Protein AF-A3JA39-F1 (afdb_monomer)

Radius of gyration: 23.65 Å; Cα contacts (8 Å, |Δi|>4): 410; chains: 1; bounding box: 51×59×62 Å

pLDDT: mean 75.22, std 18.0, range [22.84, 97.0]

Secondary structure (DSSP, 8-state):
--HHHHHHHTT-S--TTT--SS------SB---SSHHHHHHHHTTSS---SBTTT--HHHHHHHHHHHHHHT-S-----SSHHHHHHHHHHTT-----TTT--GGGGT-SEEEE-TTTTTT-SSS----EEEE-S-S-TTTTTTT-HHHHS-BGGGTTB-HHHHSGGGHHHHHHIIIIIHHH--PPPHHHHHHHHHHHHTHHHHHHHHHHHHHHHHHHHHT-TTEEEEE-TTSTT-TTHHHHHHHHTT--TT--EEEETTHHHHHHHHHHT-SSS---S-----TT-----PPPS-SS-S-SS-----S---

Structure (mmCIF, N/CA/C/O backbone):
data_AF-A3JA39-F1
#
_entry.id   AF-A3JA39-F1
#
loop_
_atom_site.group_PDB
_atom_site.id
_atom_site.type_symbol
_atom_site.label_atom_id
_atom_site.label_alt_id
_atom_site.label_comp_id
_atom_site.label_asym_id
_atom_site.label_entity_id
_atom_site.label_seq_id
_atom_site.pdbx_PDB_ins_code
_atom_site.Cartn_x
_atom_site.Cartn_y
_atom_site.Cartn_z
_atom_site.occupancy
_atom_site.B_iso_or_equiv
_atom_site.auth_seq_id
_atom_site.auth_comp_id
_atom_site.auth_asym_id
_atom_site.auth_atom_id
_atom_site.pdbx_PDB_model_num
ATOM 1 N N . MET A 1 1 ? 17.202 -33.062 -5.386 1.00 70.50 1 MET A N 1
ATOM 2 C CA . MET A 1 1 ? 16.518 -33.344 -6.672 1.00 70.50 1 MET A CA 1
ATOM 3 C C . MET A 1 1 ? 16.970 -32.279 -7.673 1.00 70.50 1 MET A C 1
ATOM 5 O O . MET A 1 1 ? 17.283 -31.186 -7.218 1.00 70.50 1 MET A O 1
ATOM 9 N N . LYS A 1 2 ? 17.097 -32.566 -8.976 1.00 82.19 2 LYS A N 1
ATOM 10 C CA . LYS A 1 2 ? 17.511 -31.541 -9.961 1.00 82.19 2 LYS A CA 1
ATOM 11 C C . LYS A 1 2 ? 16.366 -30.543 -10.216 1.00 82.19 2 LYS A C 1
ATOM 13 O O . LYS A 1 2 ? 15.208 -30.923 -10.041 1.00 82.19 2 LYS A O 1
ATOM 18 N N . ARG A 1 3 ? 16.663 -29.297 -10.617 1.00 69.50 3 ARG A N 1
ATOM 19 C CA . ARG A 1 3 ? 15.651 -28.230 -10.811 1.00 69.50 3 ARG A CA 1
ATOM 20 C C . ARG A 1 3 ? 14.582 -28.625 -11.828 1.00 69.50 3 ARG A C 1
ATOM 22 O O . ARG A 1 3 ? 13.402 -28.379 -11.608 1.00 69.50 3 ARG A O 1
ATOM 29 N N . GLU A 1 4 ? 14.988 -29.313 -12.886 1.00 77.81 4 GLU A N 1
ATOM 30 C CA . GLU A 1 4 ? 14.117 -29.814 -13.949 1.00 77.81 4 GLU A CA 1
ATOM 31 C C . GLU A 1 4 ? 13.120 -30.846 -13.407 1.00 77.81 4 GLU A C 1
ATOM 33 O O . GLU A 1 4 ? 11.950 -30.849 -13.773 1.00 77.81 4 GLU A O 1
ATOM 38 N N . THR A 1 5 ? 13.559 -31.694 -12.471 1.00 82.25 5 THR A N 1
ATOM 39 C CA . THR A 1 5 ? 12.689 -32.661 -11.791 1.00 82.25 5 THR A CA 1
ATOM 40 C C . THR A 1 5 ? 11.732 -31.965 -10.816 1.00 82.25 5 THR A C 1
ATOM 42 O O . THR A 1 5 ? 10.558 -32.322 -10.747 1.00 82.25 5 THR A O 1
ATOM 45 N N . ILE A 1 6 ? 12.205 -30.947 -10.087 1.00 79.56 6 ILE A N 1
ATOM 46 C CA . ILE A 1 6 ? 11.382 -30.151 -9.159 1.00 79.56 6 ILE A CA 1
ATOM 47 C C . ILE A 1 6 ? 10.269 -29.421 -9.923 1.00 79.56 6 ILE A C 1
ATOM 49 O O . ILE A 1 6 ? 9.115 -29.467 -9.504 1.00 79.56 6 ILE A O 1
ATOM 53 N N . ALA A 1 7 ? 10.578 -28.829 -11.079 1.00 73.00 7 ALA A N 1
ATOM 54 C CA . ALA A 1 7 ? 9.602 -28.126 -11.914 1.00 73.00 7 ALA A CA 1
ATOM 55 C C . ALA A 1 7 ? 8.437 -29.019 -12.392 1.00 73.00 7 ALA A C 1
ATOM 57 O O . ALA A 1 7 ? 7.358 -28.512 -12.699 1.00 73.00 7 ALA A O 1
ATOM 58 N N . LEU A 1 8 ? 8.631 -30.340 -12.437 1.00 78.50 8 LEU A N 1
ATOM 59 C CA . LEU A 1 8 ? 7.595 -31.298 -12.829 1.00 78.50 8 LEU A CA 1
ATOM 60 C C . LEU A 1 8 ? 6.826 -31.874 -11.632 1.00 78.50 8 LEU A C 1
ATOM 62 O O . LEU A 1 8 ? 5.622 -32.097 -11.742 1.00 78.50 8 LEU A O 1
ATOM 66 N N . HIS A 1 9 ? 7.496 -32.109 -10.499 1.00 85.75 9 HIS A N 1
ATOM 67 C CA . HIS A 1 9 ? 6.948 -32.930 -9.409 1.00 85.75 9 HIS A CA 1
ATOM 68 C C . HIS A 1 9 ? 6.702 -32.192 -8.086 1.00 85.75 9 HIS A C 1
ATOM 70 O O . HIS A 1 9 ? 6.003 -32.719 -7.223 1.00 85.75 9 HIS A O 1
ATOM 76 N N . ALA A 1 10 ? 7.261 -30.997 -7.881 1.00 86.56 10 ALA A N 1
ATOM 77 C CA . ALA A 1 10 ? 7.058 -30.264 -6.633 1.00 86.56 10 ALA A CA 1
ATOM 78 C C . ALA A 1 10 ? 5.626 -29.718 -6.518 1.00 86.56 10 ALA A C 1
ATOM 80 O O . ALA A 1 10 ? 5.011 -29.328 -7.521 1.00 86.56 10 ALA A O 1
ATOM 81 N N . GLY A 1 11 ? 5.108 -29.710 -5.288 1.00 85.62 11 GLY A N 1
ATOM 82 C CA . GLY A 1 11 ? 3.782 -29.202 -4.932 1.00 85.62 11 GLY A CA 1
ATOM 83 C C . GLY A 1 11 ? 2.600 -30.132 -5.225 1.00 85.62 11 GLY A C 1
ATOM 84 O O . GLY A 1 11 ? 1.514 -29.891 -4.716 1.00 85.62 11 GLY A O 1
ATOM 85 N N . PHE A 1 12 ? 2.754 -31.203 -6.015 1.00 91.19 12 PHE A N 1
ATOM 86 C CA . PHE A 1 12 ? 1.634 -32.097 -6.340 1.00 91.19 12 PHE A CA 1
ATOM 87 C C . PHE A 1 12 ? 2.091 -33.529 -6.632 1.00 91.19 12 PHE A C 1
ATOM 89 O O . PHE A 1 12 ? 3.061 -33.737 -7.354 1.00 91.19 12 PHE A O 1
ATOM 96 N N . LYS A 1 13 ? 1.366 -34.522 -6.099 1.00 87.88 13 LYS A N 1
ATOM 97 C CA . LYS A 1 13 ? 1.631 -35.952 -6.344 1.00 87.88 13 LYS A CA 1
ATOM 98 C C . LYS A 1 13 ? 0.525 -36.601 -7.173 1.00 87.88 13 LYS A C 1
ATOM 100 O O . LYS A 1 13 ? 0.740 -36.947 -8.326 1.00 87.88 13 LYS A O 1
ATOM 105 N N . SER A 1 14 ? -0.647 -36.770 -6.577 1.00 89.25 14 SER A N 1
ATOM 106 C CA . SER A 1 14 ? -1.851 -37.293 -7.221 1.00 89.25 14 SER A CA 1
ATOM 107 C C . SER A 1 14 ? -3.060 -36.854 -6.412 1.00 89.25 14 SER A C 1
ATOM 109 O O . SER A 1 14 ? -2.974 -36.811 -5.182 1.00 89.25 14 SER A O 1
ATOM 111 N N . ASP A 1 15 ? -4.186 -36.593 -7.066 1.00 87.88 15 ASP A N 1
ATOM 112 C CA . ASP A 1 15 ? -5.423 -36.286 -6.346 1.00 87.88 15 ASP A CA 1
ATOM 113 C C . ASP A 1 15 ? -5.900 -37.516 -5.539 1.00 87.88 15 ASP A C 1
ATOM 115 O O . ASP A 1 15 ? -6.053 -38.593 -6.120 1.00 87.88 15 ASP A O 1
ATOM 119 N N . PRO A 1 16 ? -6.124 -37.418 -4.216 1.00 88.50 16 PRO A N 1
ATOM 120 C CA . PRO A 1 16 ? -6.471 -38.580 -3.394 1.00 88.50 16 PRO A CA 1
ATOM 121 C C . PRO A 1 16 ? -7.856 -39.161 -3.716 1.00 88.50 16 PRO A C 1
ATOM 123 O O . PRO A 1 16 ? -8.083 -40.347 -3.481 1.00 88.50 16 PRO A O 1
ATOM 126 N N . THR A 1 17 ? -8.761 -38.358 -4.279 1.00 91.56 17 THR A N 1
ATOM 127 C CA . THR A 1 17 ? -10.144 -38.761 -4.568 1.00 91.56 17 THR A CA 1
ATOM 128 C C . THR A 1 17 ? -10.261 -39.452 -5.926 1.00 91.56 17 THR A C 1
ATOM 130 O O . THR A 1 17 ? -10.860 -40.518 -6.046 1.00 91.56 17 THR A O 1
ATOM 133 N N . THR A 1 18 ? -9.675 -38.856 -6.961 1.00 93.06 18 THR A N 1
ATOM 134 C CA . THR A 1 18 ? -9.827 -39.252 -8.371 1.00 93.06 18 THR A CA 1
ATOM 135 C C . THR A 1 18 ? -8.582 -39.914 -8.948 1.00 93.06 18 THR A C 1
ATOM 137 O O . THR A 1 18 ? -8.640 -40.482 -10.037 1.00 93.06 18 THR A O 1
ATOM 140 N N . ARG A 1 19 ? -7.450 -39.854 -8.236 1.00 92.12 19 ARG A N 1
ATOM 141 C CA . ARG A 1 19 ? -6.126 -40.295 -8.705 1.00 92.12 19 ARG A CA 1
ATOM 142 C C . ARG A 1 19 ? -5.642 -39.569 -9.963 1.00 92.12 19 ARG A C 1
ATOM 144 O O . ARG A 1 19 ? -4.817 -40.105 -10.701 1.00 92.12 19 ARG A O 1
ATOM 151 N N . ALA A 1 20 ? -6.115 -38.344 -10.201 1.00 88.44 20 ALA A N 1
ATOM 152 C CA . ALA A 1 20 ? -5.613 -37.507 -11.283 1.00 88.44 20 ALA A CA 1
ATOM 153 C C . ALA A 1 20 ? -4.097 -37.282 -11.138 1.00 88.44 20 ALA A C 1
ATOM 155 O O . ALA A 1 20 ? -3.615 -36.873 -10.079 1.00 88.44 20 ALA A O 1
ATOM 156 N N . ALA A 1 21 ? -3.358 -37.555 -12.216 1.00 86.94 21 ALA A N 1
ATOM 157 C CA . ALA A 1 21 ? -1.906 -37.380 -12.275 1.00 86.94 21 ALA A CA 1
ATOM 158 C C . ALA A 1 21 ? -1.489 -35.912 -12.477 1.00 86.94 21 ALA A C 1
ATOM 160 O O . ALA A 1 21 ? -0.364 -35.532 -12.163 1.00 86.94 21 ALA A O 1
ATOM 161 N N . THR A 1 22 ? -2.395 -35.076 -12.989 1.00 85.88 22 THR A N 1
ATOM 162 C CA . THR A 1 22 ? -2.195 -33.633 -13.166 1.00 85.88 22 THR A CA 1
ATOM 163 C C . THR A 1 22 ? -2.984 -32.872 -12.111 1.00 85.88 22 THR A C 1
ATOM 165 O O . THR A 1 22 ? -4.079 -33.290 -11.737 1.00 85.88 22 THR A O 1
ATOM 168 N N . THR A 1 23 ? -2.434 -31.748 -11.645 1.00 90.06 23 THR A N 1
ATOM 169 C CA . THR A 1 23 ? -3.096 -30.855 -10.690 1.00 90.06 23 THR A CA 1
ATOM 170 C C . THR A 1 23 ? -4.462 -30.411 -11.227 1.00 90.06 23 THR A C 1
ATOM 172 O O . THR A 1 23 ? -4.509 -29.805 -12.301 1.00 90.06 23 THR A O 1
ATOM 175 N N . PRO A 1 24 ? -5.568 -30.694 -10.516 1.00 90.81 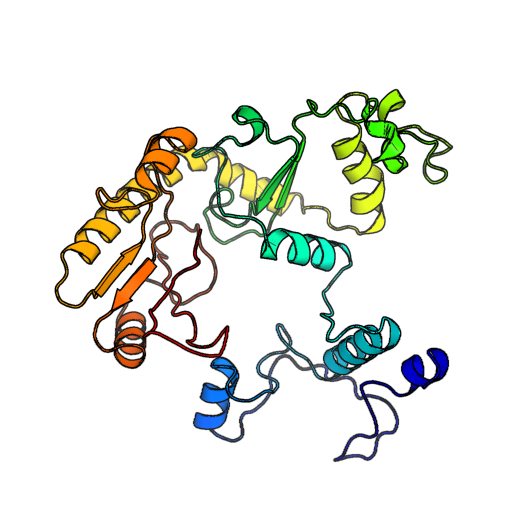24 PRO A N 1
ATOM 176 C CA . PRO A 1 24 ? -6.891 -30.235 -10.920 1.00 90.81 24 PRO A CA 1
ATOM 177 C C . PRO A 1 24 ? -7.003 -28.708 -10.900 1.00 90.81 24 PRO A C 1
ATOM 179 O O . PRO A 1 24 ? -6.357 -28.035 -10.098 1.00 90.81 24 PRO A O 1
ATOM 182 N N . ILE A 1 25 ? -7.877 -28.167 -11.750 1.00 91.50 25 ILE A N 1
ATOM 183 C CA . ILE A 1 25 ? -8.214 -26.741 -11.748 1.00 91.50 25 ILE A CA 1
ATOM 184 C C . ILE A 1 25 ? -9.359 -26.516 -10.760 1.00 91.50 25 ILE A C 1
ATOM 186 O O . ILE A 1 25 ? -10.516 -26.829 -11.045 1.00 91.50 25 ILE A O 1
ATOM 190 N N . TYR A 1 26 ? -9.050 -25.935 -9.603 1.00 85.56 26 TYR A N 1
ATOM 191 C CA . TYR A 1 26 ? -10.056 -25.561 -8.607 1.00 85.56 26 TYR A CA 1
ATOM 192 C C . TYR A 1 26 ? -10.676 -24.201 -8.947 1.00 85.56 26 TYR A C 1
ATOM 194 O O . TYR A 1 26 ? -10.372 -23.186 -8.314 1.00 85.56 26 TYR A O 1
ATOM 202 N N . GLN A 1 27 ? -11.569 -24.186 -9.945 1.00 83.44 27 GLN A N 1
ATOM 203 C CA . GLN A 1 27 ? -12.345 -23.011 -10.371 1.00 83.44 27 GLN A CA 1
ATOM 204 C C . GLN A 1 27 ? -13.499 -22.714 -9.393 1.00 83.44 27 GLN A C 1
ATOM 206 O O . GLN A 1 27 ? -14.674 -22.717 -9.751 1.00 83.44 27 GLN A O 1
ATOM 211 N N . THR A 1 28 ? -13.158 -22.480 -8.130 1.00 73.50 28 THR A N 1
ATOM 212 C CA . THR A 1 28 ? -14.102 -22.152 -7.058 1.00 73.50 28 THR A CA 1
ATOM 213 C C . THR A 1 28 ? -13.661 -20.895 -6.324 1.00 73.50 28 THR A C 1
ATOM 215 O O . THR A 1 28 ? -12.479 -20.544 -6.296 1.00 73.50 28 THR A O 1
ATOM 218 N N . THR A 1 29 ? -14.611 -20.207 -5.705 1.00 62.12 29 THR A N 1
ATOM 219 C CA . THR A 1 29 ? -14.349 -19.059 -4.834 1.00 62.12 29 THR A CA 1
ATOM 220 C C . THR A 1 29 ? -14.250 -19.455 -3.364 1.00 62.12 29 THR A C 1
ATOM 222 O O . THR A 1 29 ? -13.439 -18.868 -2.651 1.00 62.12 29 THR A O 1
ATOM 225 N N . SER A 1 30 ? -15.009 -20.464 -2.932 1.00 70.94 30 SER A N 1
ATOM 226 C CA . SER A 1 30 ? -15.193 -20.843 -1.526 1.00 70.94 30 SER A CA 1
ATOM 227 C C . SER A 1 30 ? -14.984 -22.342 -1.310 1.00 70.94 30 SER A C 1
ATOM 229 O O . SER A 1 30 ? -15.137 -23.137 -2.241 1.00 70.94 30 SER A O 1
ATOM 231 N N . TYR A 1 31 ? -14.685 -22.715 -0.066 1.00 79.56 31 TYR A N 1
ATOM 232 C CA . TYR A 1 31 ? -14.526 -24.100 0.380 1.00 79.56 31 TYR A CA 1
ATOM 233 C C . TYR A 1 31 ? -15.442 -24.358 1.580 1.00 79.56 31 TYR A C 1
ATOM 235 O O . TYR A 1 31 ? -15.710 -23.450 2.366 1.00 79.56 31 TYR A O 1
ATOM 243 N N . THR A 1 32 ? -15.962 -25.577 1.693 1.00 80.00 32 THR A N 1
ATOM 244 C CA . THR A 1 32 ? -16.771 -26.002 2.842 1.00 80.00 32 THR A CA 1
ATOM 245 C C . THR A 1 32 ? -15.879 -26.297 4.045 1.00 80.00 32 THR A C 1
ATOM 247 O O . THR A 1 32 ? -14.756 -26.767 3.874 1.00 80.00 32 THR A O 1
ATOM 250 N N . PHE A 1 33 ? -16.392 -26.059 5.253 1.00 81.44 33 PHE A N 1
ATOM 251 C CA . PHE A 1 33 ? -15.743 -26.467 6.501 1.00 81.44 33 PHE A CA 1
ATOM 252 C C . PHE A 1 33 ? -16.345 -27.778 7.000 1.00 81.44 33 PHE A C 1
ATOM 254 O O . PHE A 1 33 ? -17.534 -28.018 6.788 1.00 81.44 33 PHE A O 1
ATOM 261 N N . ASP A 1 34 ? -15.541 -28.590 7.685 1.00 83.00 34 ASP A N 1
ATOM 262 C CA . ASP A 1 34 ? -16.025 -29.839 8.292 1.00 83.00 34 ASP A CA 1
ATOM 263 C C . ASP A 1 34 ? -17.025 -29.551 9.420 1.00 83.00 34 ASP A C 1
ATOM 265 O O . ASP A 1 34 ? -18.046 -30.223 9.548 1.00 83.00 34 ASP A O 1
ATOM 269 N N . ASP A 1 35 ? -16.756 -28.500 10.200 1.00 75.69 35 ASP A N 1
ATOM 270 C CA . ASP A 1 35 ? -17.632 -27.969 11.237 1.00 75.69 35 ASP A CA 1
ATOM 271 C C . ASP A 1 35 ? -17.296 -26.492 11.549 1.00 75.69 35 ASP A C 1
ATOM 273 O O . ASP A 1 35 ? -16.402 -25.874 10.957 1.00 75.69 35 ASP A O 1
ATOM 277 N N . THR A 1 36 ? -18.038 -25.889 12.481 1.00 61.41 36 THR A N 1
ATOM 278 C CA . THR A 1 36 ? -17.861 -24.482 12.875 1.00 61.41 36 THR A CA 1
ATOM 279 C C . THR A 1 36 ? -16.527 -24.206 13.566 1.00 61.41 36 THR A C 1
ATOM 281 O O . THR A 1 36 ? -16.003 -23.095 13.454 1.00 61.41 36 THR A O 1
ATOM 284 N N . GLN A 1 37 ? -15.979 -25.191 14.282 1.00 73.81 37 GLN A N 1
ATOM 285 C CA . GLN A 1 37 ? -14.709 -25.058 14.988 1.00 73.81 37 GLN A CA 1
ATOM 286 C C . GLN A 1 37 ? -13.546 -25.081 13.990 1.00 73.81 37 GLN A C 1
ATOM 288 O O . GLN A 1 37 ? -12.679 -24.212 14.060 1.00 73.81 37 GLN A O 1
ATOM 293 N N . HIS A 1 38 ? -13.590 -25.972 12.993 1.00 81.69 38 HIS A N 1
ATOM 294 C CA . HIS A 1 38 ? -12.642 -25.995 11.879 1.00 81.69 38 HIS A CA 1
ATOM 295 C C . HIS A 1 38 ? -12.625 -24.647 11.138 1.00 81.69 38 HIS A C 1
ATOM 297 O O . HIS A 1 38 ? -11.556 -24.074 10.923 1.00 81.69 38 HIS A O 1
ATOM 303 N N . GLY A 1 39 ? -13.796 -24.076 10.831 1.00 63.25 39 GLY A N 1
ATOM 304 C CA . GLY A 1 39 ? -13.880 -22.735 10.245 1.00 63.25 39 GLY A CA 1
ATOM 305 C C . GLY A 1 39 ? -13.184 -21.668 11.103 1.00 63.25 39 GLY A C 1
ATOM 306 O O . GLY A 1 39 ? -12.350 -20.916 10.596 1.00 63.25 39 GLY A O 1
ATOM 307 N N . ALA A 1 40 ? -13.472 -21.619 12.408 1.00 60.81 40 ALA A N 1
ATOM 308 C CA . ALA A 1 40 ? -12.839 -20.671 13.329 1.00 60.81 40 ALA A CA 1
ATOM 309 C C . ALA A 1 40 ? -11.311 -20.849 13.402 1.00 60.81 40 ALA A C 1
ATOM 311 O O . ALA A 1 40 ? -10.569 -19.864 13.377 1.00 60.81 40 ALA A O 1
ATOM 312 N N . ASP A 1 41 ? -10.835 -22.092 13.442 1.00 68.06 41 ASP A N 1
ATOM 313 C CA . ASP A 1 41 ? -9.411 -22.395 13.546 1.00 68.06 41 ASP A CA 1
ATOM 314 C C . ASP A 1 41 ? -8.634 -22.062 12.261 1.00 68.06 41 ASP A C 1
ATOM 316 O O . ASP A 1 41 ? -7.470 -21.656 12.351 1.00 68.06 41 ASP A O 1
ATOM 320 N N . LEU A 1 42 ?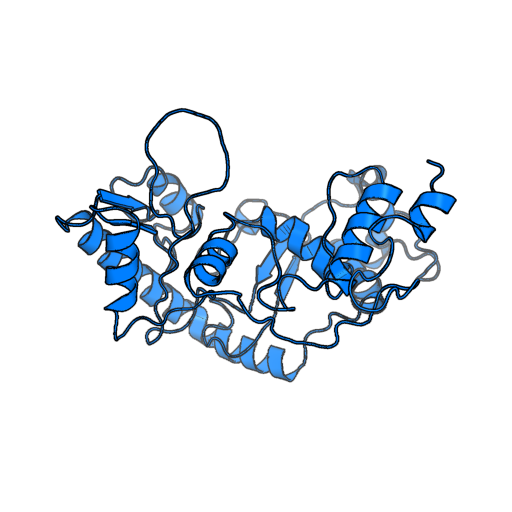 -9.270 -22.145 11.085 1.00 61.25 42 LEU A N 1
ATOM 321 C CA . LEU A 1 42 ? -8.702 -21.673 9.816 1.00 61.25 42 LEU A CA 1
ATOM 322 C C . LEU A 1 42 ? -8.507 -20.149 9.808 1.00 61.25 42 LEU A C 1
ATOM 324 O O . LEU A 1 42 ? -7.429 -19.665 9.462 1.00 61.25 42 LEU A O 1
ATOM 328 N N . PHE A 1 43 ? -9.520 -19.375 10.216 1.00 62.78 43 PHE A N 1
ATOM 329 C CA . PHE A 1 43 ? -9.412 -17.906 10.292 1.00 62.78 43 PHE A CA 1
ATOM 330 C C . PHE A 1 43 ? -8.409 -17.437 11.354 1.00 62.78 43 PHE A C 1
ATOM 332 O O . PHE A 1 43 ? -7.816 -16.365 11.220 1.00 62.78 43 PHE A O 1
ATOM 339 N N . ASP A 1 44 ? -8.196 -18.259 12.379 1.00 63.56 44 ASP A N 1
ATOM 340 C CA . ASP A 1 44 ? -7.190 -18.047 13.417 1.00 63.56 44 ASP A CA 1
ATOM 341 C C . ASP A 1 44 ? -5.781 -18.486 13.021 1.00 63.56 44 ASP A C 1
ATOM 343 O O . ASP A 1 44 ? -4.851 -18.300 13.810 1.00 63.56 44 ASP A O 1
ATOM 347 N N . LEU A 1 45 ? -5.621 -19.095 11.842 1.00 72.38 45 LEU A N 1
ATOM 348 C CA . LEU A 1 45 ? -4.369 -19.695 11.375 1.00 72.38 45 LEU A CA 1
ATOM 349 C C . LEU A 1 45 ? -3.826 -20.788 12.320 1.00 72.38 45 LEU A C 1
ATOM 351 O O . LEU A 1 45 ? -2.627 -21.073 12.318 1.00 72.38 45 LEU A O 1
ATOM 355 N N . LYS A 1 46 ? -4.686 -21.398 13.148 1.00 66.88 46 LYS A N 1
ATOM 356 C CA . LYS A 1 46 ? -4.317 -22.523 14.030 1.00 66.88 46 LYS A CA 1
ATOM 357 C C . LYS A 1 46 ? -4.164 -23.818 13.248 1.00 66.88 46 LYS A C 1
ATOM 359 O O . LYS A 1 46 ? -3.334 -24.654 13.597 1.00 66.88 46 LYS A O 1
ATOM 364 N N . VAL A 1 47 ? -4.970 -23.967 12.205 1.00 69.94 47 VAL A N 1
ATOM 365 C CA . VAL A 1 47 ? -4.881 -25.054 11.235 1.00 69.94 47 VAL A CA 1
ATOM 366 C C . VAL A 1 47 ? -4.716 -24.448 9.850 1.00 69.94 47 VAL A C 1
ATOM 368 O O . VAL A 1 47 ? -5.242 -23.373 9.561 1.00 69.94 47 VAL A O 1
ATOM 371 N N . GLN A 1 48 ? -3.934 -25.108 9.002 1.00 79.62 48 GLN A N 1
ATOM 372 C CA . GLN A 1 48 ? -3.788 -24.696 7.611 1.00 79.62 48 GLN A CA 1
ATOM 373 C C . GLN A 1 48 ? -4.921 -25.283 6.779 1.00 79.62 48 GLN A C 1
ATOM 375 O O . GLN A 1 48 ? -5.305 -26.435 6.970 1.00 79.62 48 GLN A O 1
ATOM 380 N N . GLY A 1 49 ? -5.418 -24.512 5.819 1.00 83.12 49 GLY A N 1
ATOM 381 C CA . GLY A 1 49 ? -6.421 -24.987 4.882 1.00 83.12 49 GLY A CA 1
ATOM 382 C C . GLY A 1 49 ? -7.031 -23.860 4.066 1.00 83.12 49 GLY A C 1
ATOM 383 O O . GLY A 1 49 ? -6.701 -22.684 4.224 1.00 83.12 49 GLY A O 1
ATOM 384 N N . ASN A 1 50 ? -7.927 -24.241 3.161 1.00 84.00 50 ASN A N 1
ATOM 385 C CA . ASN A 1 50 ? -8.555 -23.303 2.246 1.00 84.00 50 ASN A CA 1
ATOM 386 C C . ASN A 1 50 ? -9.808 -22.693 2.880 1.00 84.00 50 ASN A C 1
ATOM 388 O O . ASN A 1 50 ? -10.664 -23.403 3.396 1.00 84.00 50 ASN A O 1
ATOM 392 N N . ILE A 1 51 ? -9.932 -21.371 2.785 1.00 69.62 51 ILE A N 1
ATOM 393 C CA . ILE A 1 51 ? -11.111 -20.622 3.242 1.00 69.62 51 ILE A CA 1
ATOM 394 C C . ILE A 1 51 ? -11.817 -20.020 2.028 1.00 69.62 51 ILE A C 1
ATOM 396 O O . ILE A 1 51 ? -12.989 -20.273 1.760 1.00 69.62 51 ILE A O 1
ATOM 400 N N . TYR A 1 52 ? -11.072 -19.213 1.270 1.00 71.50 52 TYR A N 1
ATOM 401 C CA . TYR A 1 52 ? -11.563 -18.491 0.107 1.00 71.50 52 TYR A CA 1
ATOM 402 C C . TYR A 1 52 ? -10.413 -18.244 -0.876 1.00 71.50 52 TYR A C 1
ATOM 404 O O . TYR A 1 52 ? -9.322 -17.828 -0.477 1.00 71.50 52 TYR A O 1
ATOM 412 N N . THR A 1 53 ? -10.667 -18.421 -2.173 1.00 68.06 53 THR A N 1
ATOM 413 C CA . THR A 1 53 ? -9.647 -18.378 -3.242 1.00 68.06 53 THR A CA 1
ATOM 414 C C . THR A 1 53 ? -8.880 -17.053 -3.325 1.00 68.06 53 THR A C 1
ATOM 416 O O . THR A 1 53 ? -7.743 -17.029 -3.780 1.00 68.06 53 THR A O 1
ATOM 419 N N . ARG A 1 54 ? -9.445 -15.942 -2.829 1.00 68.75 54 ARG A N 1
ATOM 420 C CA . ARG A 1 54 ? -8.745 -14.641 -2.760 1.00 68.75 54 ARG A CA 1
ATOM 421 C C . ARG A 1 54 ? -7.474 -14.668 -1.902 1.00 68.75 54 ARG A C 1
ATOM 423 O O . ARG A 1 54 ? -6.651 -13.776 -2.067 1.00 68.75 54 ARG A O 1
ATOM 430 N N . ILE A 1 55 ? -7.352 -15.613 -0.970 1.00 67.44 55 ILE A N 1
ATOM 431 C CA . ILE A 1 55 ? -6.180 -15.732 -0.091 1.00 67.44 55 ILE A CA 1
ATOM 432 C C . ILE A 1 55 ? -5.412 -17.040 -0.288 1.00 67.44 55 ILE A C 1
ATOM 434 O O . ILE A 1 55 ? -4.209 -17.046 -0.072 1.00 67.44 55 ILE A O 1
ATOM 438 N N . MET A 1 56 ? -6.081 -18.126 -0.694 1.00 73.38 56 MET A N 1
ATOM 439 C CA . MET A 1 56 ? -5.443 -19.422 -0.934 1.00 73.38 56 MET A CA 1
ATOM 440 C C . MET A 1 56 ? -6.315 -20.289 -1.851 1.00 73.38 56 MET A C 1
ATOM 442 O O . MET A 1 56 ? -7.528 -20.379 -1.651 1.00 73.38 56 MET A O 1
ATOM 446 N N . ASN A 1 57 ? -5.707 -20.923 -2.855 1.00 91.81 57 ASN A N 1
ATOM 447 C CA . ASN A 1 57 ? -6.353 -21.863 -3.778 1.00 91.81 57 ASN A CA 1
ATOM 448 C C . ASN A 1 57 ? -5.416 -23.059 -4.007 1.00 91.81 57 ASN A C 1
ATOM 450 O O . ASN A 1 57 ? -4.240 -22.814 -4.271 1.00 91.81 57 ASN A O 1
ATOM 454 N N . PRO A 1 58 ? -5.890 -24.319 -3.974 1.00 92.69 58 PRO A N 1
ATOM 455 C CA . PRO A 1 58 ? -5.022 -25.485 -4.135 1.00 92.69 58 PRO A CA 1
ATOM 456 C C . PRO A 1 58 ? -4.210 -25.471 -5.431 1.00 92.69 58 PRO A C 1
ATOM 458 O O . PRO A 1 58 ? -3.033 -25.806 -5.411 1.00 92.69 58 PRO A O 1
ATOM 461 N N . THR A 1 59 ? -4.797 -25.019 -6.543 1.00 91.12 59 THR A N 1
ATOM 462 C CA . THR A 1 59 ? -4.095 -24.894 -7.833 1.00 91.12 59 THR A CA 1
ATOM 463 C C . THR A 1 59 ? -2.914 -23.927 -7.722 1.00 91.12 59 THR A C 1
ATOM 465 O O . THR A 1 59 ? -1.813 -24.227 -8.182 1.00 91.12 59 THR A O 1
ATOM 468 N N . ASN A 1 60 ? -3.128 -22.780 -7.070 1.00 86.88 60 ASN A N 1
ATOM 469 C CA . ASN A 1 60 ? -2.090 -21.770 -6.863 1.00 86.88 60 ASN A CA 1
ATOM 470 C C . ASN A 1 60 ? -1.044 -22.237 -5.845 1.00 86.88 60 ASN A C 1
ATOM 472 O O . ASN A 1 60 ? 0.135 -21.989 -6.057 1.00 86.88 60 ASN A O 1
ATOM 476 N N . ALA A 1 61 ? -1.448 -22.959 -4.798 1.00 88.56 61 ALA A N 1
ATOM 477 C CA . ALA A 1 61 ? -0.540 -23.489 -3.783 1.00 88.56 61 ALA A CA 1
ATOM 478 C C . ALA A 1 61 ? 0.496 -24.451 -4.389 1.00 88.56 61 ALA A C 1
ATOM 480 O O . ALA A 1 61 ? 1.671 -24.396 -4.032 1.00 88.56 61 ALA A O 1
ATOM 481 N N . VAL A 1 62 ? 0.098 -25.274 -5.372 1.00 91.06 62 VAL A N 1
ATOM 482 C CA . VAL A 1 62 ? 1.050 -26.107 -6.130 1.00 91.06 62 VAL A CA 1
ATOM 483 C C . VAL A 1 62 ? 2.078 -25.244 -6.863 1.00 91.06 62 VAL A C 1
ATOM 485 O O . VAL A 1 62 ? 3.269 -25.552 -6.833 1.00 91.06 62 VAL A O 1
ATOM 488 N N . LEU A 1 63 ? 1.635 -24.170 -7.525 1.00 83.75 63 LEU A N 1
ATOM 489 C CA . LEU A 1 63 ? 2.527 -23.236 -8.216 1.00 83.75 63 LEU A CA 1
ATOM 490 C C . LEU A 1 63 ? 3.477 -22.543 -7.230 1.00 83.75 63 LEU A C 1
ATOM 492 O O . LEU A 1 63 ? 4.673 -22.456 -7.497 1.00 83.75 63 LEU A O 1
ATOM 496 N N . GLU A 1 64 ? 2.959 -22.079 -6.097 1.00 86.88 64 GLU A N 1
ATOM 497 C CA . GLU A 1 64 ? 3.721 -21.422 -5.035 1.00 86.88 64 GLU A CA 1
ATOM 498 C C . GLU A 1 64 ? 4.798 -22.343 -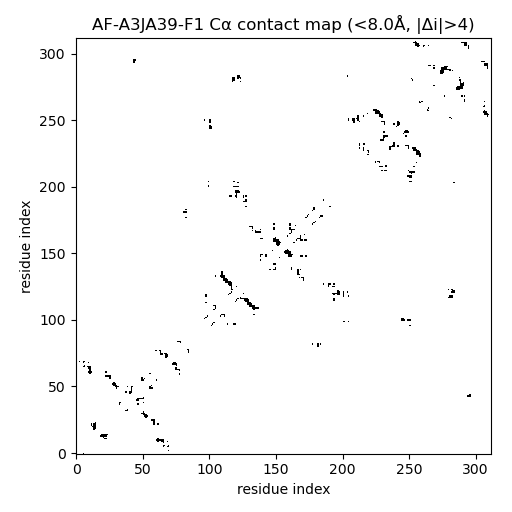4.462 1.00 86.88 64 GLU A C 1
ATOM 500 O O . GLU A 1 64 ? 5.977 -21.987 -4.450 1.00 86.88 64 GLU A O 1
ATOM 505 N N . GLU A 1 65 ? 4.428 -23.556 -4.051 1.00 85.06 65 GLU A N 1
ATOM 506 C CA . GLU A 1 65 ? 5.378 -24.528 -3.513 1.00 85.06 65 GLU A CA 1
ATOM 507 C C . GLU A 1 65 ? 6.434 -24.912 -4.554 1.00 85.06 65 GLU A C 1
ATOM 509 O O . GLU A 1 65 ? 7.628 -24.983 -4.251 1.00 85.06 65 GLU A O 1
ATOM 514 N N . ARG A 1 66 ? 6.018 -25.112 -5.806 1.00 84.56 66 ARG A N 1
ATOM 515 C CA . ARG A 1 66 ? 6.932 -25.439 -6.899 1.00 84.56 66 ARG A CA 1
ATOM 516 C C . ARG A 1 66 ? 7.932 -24.323 -7.152 1.00 84.56 66 ARG A C 1
ATOM 518 O O . ARG A 1 66 ? 9.126 -24.601 -7.224 1.00 84.56 66 ARG A O 1
ATOM 525 N N . MET A 1 67 ? 7.473 -23.078 -7.252 1.00 81.81 67 MET A N 1
ATOM 526 C CA . MET A 1 67 ? 8.362 -21.933 -7.447 1.00 81.81 67 MET A CA 1
ATOM 527 C C . MET A 1 67 ? 9.300 -21.740 -6.258 1.00 81.81 67 MET A C 1
ATOM 529 O O . MET A 1 67 ? 10.491 -21.517 -6.465 1.00 81.81 67 MET A O 1
ATOM 533 N N . ALA A 1 68 ? 8.807 -21.913 -5.028 1.00 76.25 68 ALA A N 1
ATOM 534 C CA . ALA A 1 68 ? 9.646 -21.872 -3.835 1.00 76.25 68 ALA A CA 1
ATOM 535 C C . ALA A 1 68 ? 10.775 -22.911 -3.910 1.00 76.25 68 ALA A C 1
ATOM 537 O O . ALA A 1 68 ? 11.941 -22.562 -3.743 1.00 76.25 68 ALA A O 1
ATOM 538 N N . GLN A 1 69 ? 10.463 -24.169 -4.236 1.00 78.88 69 GLN A N 1
ATOM 539 C CA . GLN A 1 69 ? 11.472 -25.228 -4.322 1.00 78.88 69 GLN A CA 1
ATOM 540 C C . GLN A 1 69 ? 12.432 -25.062 -5.510 1.00 78.88 69 GLN A C 1
ATOM 542 O O . GLN A 1 69 ? 13.614 -25.379 -5.375 1.00 78.88 69 GLN A O 1
ATOM 547 N N . VAL A 1 70 ? 11.959 -24.568 -6.662 1.00 71.81 70 VAL A N 1
ATOM 548 C CA . VAL A 1 70 ? 12.809 -24.295 -7.840 1.00 71.81 70 VAL A CA 1
ATOM 549 C C . VAL A 1 70 ? 13.866 -23.234 -7.519 1.00 71.81 70 VAL A C 1
ATOM 551 O O . VAL A 1 70 ? 15.031 -23.400 -7.889 1.00 71.81 70 VAL A O 1
ATOM 554 N N . GLU A 1 71 ? 13.473 -22.192 -6.786 1.00 69.12 71 GLU A N 1
ATOM 555 C CA . GLU A 1 71 ? 14.354 -21.098 -6.357 1.00 69.12 71 GLU A CA 1
ATOM 556 C C . GLU A 1 71 ? 15.168 -21.431 -5.091 1.00 69.12 71 GLU A C 1
ATOM 558 O O . GLU A 1 71 ? 16.085 -20.698 -4.727 1.00 69.12 71 GLU A O 1
ATOM 563 N N . GLY A 1 72 ? 14.871 -22.546 -4.411 1.00 77.00 72 GLY A N 1
ATOM 564 C CA . GLY A 1 72 ? 15.507 -22.923 -3.142 1.00 77.00 72 GLY A CA 1
ATOM 565 C C . GLY A 1 72 ? 15.021 -22.116 -1.928 1.00 77.00 72 GLY A C 1
ATOM 566 O O . GLY A 1 72 ? 15.712 -22.058 -0.912 1.00 77.00 72 GLY A O 1
ATOM 567 N N . GLY A 1 73 ? 13.853 -21.482 -2.032 1.00 71.00 73 GLY A N 1
ATOM 568 C CA . GLY A 1 73 ? 13.187 -20.745 -0.961 1.00 71.00 73 GLY A CA 1
ATOM 569 C C . GLY A 1 73 ? 12.271 -21.614 -0.089 1.00 71.00 73 GLY A C 1
ATOM 570 O O . GLY A 1 73 ? 12.003 -22.776 -0.382 1.00 71.00 73 GLY A O 1
ATOM 571 N N . ILE A 1 74 ? 11.765 -21.024 0.998 1.00 73.25 74 ILE A N 1
ATOM 572 C CA . ILE A 1 74 ? 10.902 -21.702 1.988 1.00 73.25 74 ILE A CA 1
ATOM 573 C C . ILE A 1 74 ? 9.395 -21.529 1.729 1.00 73.25 74 ILE A C 1
ATOM 575 O O . ILE A 1 74 ? 8.582 -22.164 2.392 1.00 73.25 74 ILE A O 1
ATOM 579 N N . GLY A 1 75 ? 9.017 -20.654 0.796 1.00 75.94 75 GLY A N 1
ATOM 580 C CA . GLY A 1 75 ? 7.634 -20.360 0.429 1.00 75.94 75 GLY A CA 1
ATOM 581 C C . GLY A 1 75 ? 7.567 -19.310 -0.679 1.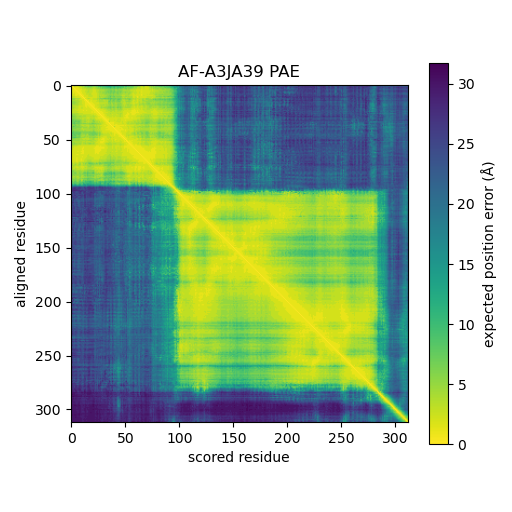00 75.94 75 GLY A C 1
ATOM 582 O O . GLY A 1 75 ? 8.518 -18.552 -0.876 1.00 75.94 75 GLY A O 1
ATOM 583 N N . ALA A 1 76 ? 6.455 -19.275 -1.408 1.00 70.00 76 ALA A N 1
ATOM 584 C CA . ALA A 1 76 ? 6.172 -18.272 -2.429 1.00 70.00 76 ALA A CA 1
ATOM 585 C C . ALA A 1 76 ? 4.697 -17.861 -2.355 1.00 70.00 76 ALA A C 1
ATOM 587 O O . ALA A 1 76 ? 3.892 -18.543 -1.730 1.00 70.00 76 ALA A O 1
ATOM 588 N N . LEU A 1 77 ? 4.354 -16.741 -2.989 1.00 82.50 77 LEU A N 1
ATOM 589 C CA . LEU A 1 77 ? 2.983 -16.251 -3.083 1.00 82.50 77 LEU A CA 1
ATOM 590 C C . LEU A 1 77 ? 2.680 -15.909 -4.540 1.00 82.50 77 LEU A C 1
ATOM 592 O O . LEU A 1 77 ? 3.330 -15.041 -5.131 1.00 82.50 77 LEU A O 1
ATOM 596 N N . ALA A 1 78 ? 1.684 -16.576 -5.107 1.00 72.50 78 ALA A N 1
ATOM 597 C CA . ALA A 1 78 ? 1.189 -16.303 -6.438 1.00 72.50 78 ALA A CA 1
ATOM 598 C C . ALA A 1 78 ? 0.197 -15.145 -6.353 1.00 72.50 78 ALA A C 1
ATOM 600 O O . ALA A 1 78 ? -0.804 -15.173 -5.639 1.00 72.50 78 ALA A O 1
ATOM 601 N N . VAL A 1 79 ? 0.481 -14.096 -7.110 1.00 72.75 79 VAL A N 1
ATOM 602 C CA . VAL A 1 79 ? -0.337 -12.888 -7.167 1.00 72.75 79 VAL A CA 1
ATOM 603 C C . VAL A 1 79 ? -0.700 -12.589 -8.610 1.00 72.75 79 VAL A C 1
ATOM 605 O O . VAL A 1 79 ? -0.097 -13.108 -9.545 1.00 72.75 79 VAL A O 1
ATOM 608 N N . ALA A 1 80 ? -1.681 -11.711 -8.795 1.00 64.12 80 ALA A N 1
ATOM 609 C CA . ALA A 1 80 ? -2.233 -11.402 -10.109 1.00 64.12 80 ALA A CA 1
ATOM 610 C C . ALA A 1 80 ? -1.202 -10.861 -11.122 1.00 64.12 80 ALA A C 1
ATOM 612 O O . ALA A 1 80 ? -1.454 -10.909 -12.322 1.00 64.12 80 ALA A O 1
ATOM 613 N N . SER A 1 81 ? -0.066 -10.315 -10.666 1.00 57.22 81 SER A N 1
ATOM 614 C CA . SER A 1 81 ? 0.994 -9.809 -11.544 1.00 57.22 81 SER A CA 1
ATOM 615 C C . SER A 1 81 ? 2.342 -9.668 -10.829 1.00 57.22 81 SER A C 1
ATOM 617 O O . SER A 1 81 ? 2.397 -9.539 -9.604 1.00 57.22 81 SER A O 1
ATOM 619 N N . GLY A 1 82 ? 3.432 -9.555 -11.594 1.00 45.66 82 GLY A N 1
ATOM 620 C CA . GLY A 1 82 ? 4.751 -9.209 -11.045 1.00 45.66 82 GLY A CA 1
ATOM 621 C C . GLY A 1 82 ? 4.773 -7.861 -10.304 1.00 45.66 82 GLY A C 1
ATOM 622 O O . GLY A 1 82 ? 5.446 -7.729 -9.286 1.00 45.66 82 GLY A O 1
ATOM 623 N N . MET A 1 83 ? 3.970 -6.875 -10.724 1.00 48.00 83 MET A N 1
ATOM 624 C CA . MET A 1 83 ? 3.848 -5.600 -9.999 1.00 48.00 83 MET A CA 1
ATOM 625 C C . MET A 1 83 ? 3.116 -5.746 -8.676 1.00 48.00 83 MET A C 1
ATOM 627 O O . MET A 1 83 ? 3.466 -5.062 -7.718 1.00 48.00 83 MET A O 1
ATOM 631 N N . SER A 1 84 ? 2.122 -6.631 -8.600 1.00 60.62 84 SER A N 1
ATOM 632 C CA . SER A 1 84 ? 1.499 -6.986 -7.327 1.00 60.62 84 SER A CA 1
ATOM 633 C C . SER A 1 84 ? 2.527 -7.628 -6.400 1.00 60.62 84 SER A C 1
ATOM 635 O O . SER A 1 84 ? 2.535 -7.291 -5.225 1.00 60.62 84 SER A O 1
ATOM 637 N N . ALA A 1 85 ? 3.443 -8.452 -6.923 1.00 51.03 85 ALA A N 1
ATOM 638 C CA . ALA A 1 85 ? 4.501 -9.066 -6.119 1.00 51.03 85 ALA A CA 1
ATOM 639 C C . ALA A 1 85 ? 5.466 -8.005 -5.566 1.00 51.03 85 ALA A C 1
ATOM 641 O O . ALA A 1 85 ? 5.701 -7.958 -4.361 1.00 51.03 85 ALA A O 1
ATOM 642 N N . ILE A 1 86 ? 5.942 -7.088 -6.418 1.00 55.91 86 ILE A N 1
ATOM 643 C CA . ILE A 1 86 ? 6.821 -5.974 -6.015 1.00 55.91 86 ILE A CA 1
ATOM 644 C C . ILE A 1 86 ? 6.106 -5.042 -5.032 1.00 55.91 86 ILE A C 1
ATOM 646 O O . ILE A 1 86 ? 6.648 -4.681 -3.991 1.00 55.91 86 ILE A O 1
ATOM 650 N N . THR A 1 87 ? 4.864 -4.668 -5.336 1.00 65.94 87 THR A N 1
ATOM 651 C CA . THR A 1 87 ? 4.068 -3.779 -4.487 1.00 65.94 87 THR A CA 1
ATOM 652 C C . THR A 1 87 ? 3.783 -4.428 -3.144 1.00 65.94 87 THR A C 1
ATOM 654 O O . THR A 1 87 ? 3.877 -3.743 -2.139 1.00 65.94 87 THR A O 1
ATOM 657 N N . TYR A 1 88 ? 3.469 -5.724 -3.092 1.00 65.56 88 TYR A N 1
ATOM 658 C CA . TYR A 1 88 ? 3.230 -6.426 -1.831 1.00 65.56 88 TYR A CA 1
ATOM 659 C C . TYR A 1 88 ? 4.518 -6.539 -1.022 1.00 65.56 88 TYR A C 1
ATOM 661 O O . TYR A 1 88 ? 4.487 -6.290 0.180 1.00 65.56 88 TYR A O 1
ATOM 669 N N . ALA A 1 89 ? 5.654 -6.816 -1.668 1.00 62.75 89 ALA A N 1
ATOM 670 C CA . ALA A 1 89 ? 6.955 -6.822 -1.007 1.00 62.75 89 ALA A CA 1
ATOM 671 C C . ALA A 1 89 ? 7.278 -5.454 -0.377 1.00 62.75 89 ALA A C 1
ATOM 673 O O . ALA A 1 89 ? 7.678 -5.401 0.782 1.00 62.75 89 ALA A O 1
ATOM 674 N N . LEU A 1 90 ? 7.020 -4.351 -1.095 1.00 58.62 90 LEU A N 1
ATOM 675 C CA . LEU A 1 90 ? 7.222 -2.984 -0.594 1.00 58.62 90 LEU A CA 1
ATOM 676 C C . LEU A 1 90 ? 6.172 -2.573 0.455 1.00 58.62 90 LEU A C 1
ATOM 678 O O . LEU A 1 90 ? 6.509 -2.036 1.500 1.00 58.62 90 LEU A O 1
ATOM 682 N N . GLN A 1 91 ? 4.888 -2.852 0.233 1.00 56.91 91 GLN A N 1
ATOM 683 C CA . GLN A 1 91 ? 3.800 -2.516 1.163 1.00 56.91 91 GLN A CA 1
ATOM 684 C C . GLN A 1 91 ? 3.905 -3.267 2.485 1.00 56.91 91 GLN A C 1
ATOM 686 O O . GLN A 1 91 ? 3.529 -2.718 3.515 1.00 56.91 91 GLN A O 1
ATOM 691 N N . THR A 1 92 ? 4.437 -4.489 2.469 1.00 48.59 92 THR A N 1
ATOM 692 C CA . THR A 1 92 ? 4.698 -5.255 3.696 1.00 48.59 92 THR A CA 1
ATOM 693 C C . THR A 1 92 ? 5.678 -4.522 4.619 1.00 48.59 92 THR A C 1
ATOM 695 O O . THR A 1 92 ? 5.658 -4.747 5.826 1.00 48.59 92 THR A O 1
ATOM 698 N N . ILE A 1 93 ? 6.496 -3.612 4.077 1.00 47.44 93 ILE A N 1
ATOM 699 C CA . ILE A 1 93 ? 7.535 -2.884 4.814 1.00 47.44 93 ILE A CA 1
ATOM 700 C C . ILE A 1 93 ? 7.331 -1.353 4.856 1.00 47.44 93 ILE A C 1
ATOM 702 O O . ILE A 1 93 ? 8.112 -0.672 5.515 1.00 47.44 93 ILE A O 1
ATOM 706 N N . CYS A 1 94 ? 6.307 -0.788 4.196 1.00 40.72 94 CYS A N 1
ATOM 707 C CA . CYS A 1 94 ? 6.059 0.665 4.136 1.00 40.72 94 CYS A CA 1
ATOM 708 C C . CYS A 1 94 ? 4.881 1.129 5.026 1.00 40.72 94 CYS A C 1
ATOM 710 O O . CYS A 1 94 ? 3.795 0.551 4.998 1.00 40.72 94 CYS A O 1
ATOM 712 N N . THR A 1 95 ? 5.072 2.236 5.759 1.00 42.38 95 THR A N 1
ATOM 713 C CA . THR A 1 95 ? 4.135 2.783 6.770 1.00 42.38 95 THR A CA 1
ATOM 714 C C . THR A 1 95 ? 3.120 3.803 6.209 1.00 42.38 95 THR A C 1
ATOM 716 O O . THR A 1 95 ? 3.332 4.443 5.180 1.00 42.38 95 THR A O 1
ATOM 719 N N . VAL A 1 96 ? 1.986 3.969 6.906 1.00 45.94 96 VAL A N 1
ATOM 720 C CA . VAL A 1 96 ? 0.845 4.834 6.542 1.00 45.94 96 VAL A CA 1
ATOM 721 C C . VAL A 1 96 ? 1.127 6.330 6.780 1.00 45.94 96 VAL A C 1
ATOM 723 O O . VAL A 1 96 ? 1.354 6.748 7.910 1.00 45.94 96 VAL A O 1
ATOM 726 N N . GLY A 1 97 ? 0.984 7.159 5.738 1.00 51.44 97 GLY A N 1
ATOM 727 C CA . GLY A 1 97 ? 0.967 8.628 5.814 1.00 51.44 97 GLY A CA 1
ATOM 728 C C . GLY A 1 97 ? 0.341 9.263 4.561 1.00 51.44 97 GLY A C 1
ATOM 729 O O . GLY A 1 97 ? 0.455 8.721 3.461 1.00 51.44 97 GLY A O 1
ATOM 730 N N . THR A 1 98 ? -0.364 10.390 4.712 1.00 53.09 98 THR A N 1
ATOM 731 C CA . THR A 1 98 ? -0.955 11.156 3.590 1.00 53.09 98 THR A CA 1
ATOM 732 C C . THR A 1 98 ? -0.197 12.467 3.371 1.00 53.09 98 THR A C 1
ATOM 734 O O . THR A 1 98 ? 0.195 13.050 4.383 1.00 53.09 98 THR A O 1
ATOM 737 N N . PRO A 1 99 ? -0.119 13.020 2.140 1.00 58.47 99 PRO A N 1
ATOM 738 C CA . PRO A 1 99 ? 0.557 14.298 1.865 1.00 58.47 99 PRO A CA 1
ATOM 739 C C . PRO A 1 99 ? 0.070 15.480 2.711 1.00 58.47 99 PRO A C 1
ATOM 741 O O . PRO A 1 99 ? 0.833 16.390 2.997 1.00 58.47 99 PRO A O 1
ATOM 744 N N . PHE A 1 100 ? -1.200 15.460 3.126 1.00 71.19 100 PHE A N 1
ATOM 745 C CA . PHE A 1 100 ? -1.812 16.502 3.959 1.00 71.19 100 PHE A CA 1
ATOM 746 C C . PHE A 1 100 ? -1.399 16.452 5.435 1.00 71.19 100 PHE A C 1
ATOM 748 O O . PHE A 1 100 ? -1.698 17.377 6.181 1.00 71.19 100 PHE A O 1
ATOM 755 N N . LEU A 1 101 ? -0.762 15.361 5.865 1.00 69.00 101 LEU A N 1
ATOM 756 C CA . LEU A 1 101 ? -0.229 15.215 7.219 1.00 69.00 101 LEU A CA 1
ATOM 757 C C . LEU A 1 101 ? 1.290 15.232 7.211 1.00 69.00 101 LEU A C 1
ATOM 759 O O . LEU A 1 101 ? 1.886 15.876 8.053 1.00 69.00 101 LEU A O 1
ATOM 763 N N . CYS A 1 102 ? 1.908 14.543 6.259 1.00 77.56 102 CYS A N 1
ATOM 764 C CA . CYS A 1 102 ? 3.350 14.491 6.114 1.00 77.56 102 CYS A CA 1
ATOM 765 C C . CYS A 1 102 ? 3.687 14.554 4.631 1.00 77.56 102 CYS A C 1
ATOM 767 O O . CYS A 1 102 ? 3.084 13.838 3.825 1.00 77.56 102 CYS A O 1
ATOM 769 N N . ARG A 1 103 ? 4.680 15.373 4.281 1.00 79.31 103 ARG A N 1
ATOM 770 C CA . ARG A 1 103 ? 5.278 15.422 2.946 1.00 79.31 103 ARG A CA 1
ATOM 771 C C . ARG A 1 103 ? 6.693 14.846 3.035 1.00 79.31 103 ARG A C 1
ATOM 773 O O . ARG A 1 103 ? 7.635 15.608 3.224 1.00 79.31 103 ARG A O 1
ATOM 780 N N . PRO A 1 104 ? 6.889 13.521 2.875 1.00 76.50 104 PRO A N 1
ATOM 781 C CA . PRO A 1 104 ? 8.199 12.896 3.076 1.00 76.50 104 PRO A CA 1
ATOM 782 C C . PRO A 1 104 ? 9.326 13.509 2.233 1.00 76.50 104 PRO A C 1
ATOM 784 O O . PRO A 1 104 ? 10.467 13.550 2.677 1.00 76.50 104 PRO A O 1
ATOM 787 N N . ILE A 1 105 ? 9.007 14.044 1.049 1.00 79.62 105 ILE A N 1
ATOM 788 C CA . ILE A 1 105 ? 9.969 14.734 0.172 1.00 79.62 105 ILE A CA 1
ATOM 789 C C . ILE A 1 105 ? 10.568 15.986 0.835 1.00 79.62 105 ILE A C 1
ATOM 791 O O . ILE A 1 105 ? 11.731 16.314 0.608 1.00 79.62 105 ILE A O 1
ATOM 795 N N . GLU A 1 106 ? 9.810 16.685 1.684 1.00 82.62 106 GLU A N 1
ATOM 796 C CA . GLU A 1 106 ? 10.318 17.821 2.473 1.00 82.62 106 GLU A CA 1
ATOM 797 C C . GLU A 1 106 ? 11.256 17.362 3.600 1.00 82.62 106 GLU A C 1
ATOM 799 O O . GLU A 1 106 ? 12.056 18.145 4.102 1.00 82.62 106 GLU A O 1
ATOM 804 N N . HIS A 1 107 ? 11.215 16.074 3.942 1.00 80.06 107 HIS A N 1
ATOM 805 C CA . HIS A 1 107 ? 12.093 15.429 4.915 1.00 80.06 107 HIS A CA 1
ATOM 806 C C . HIS A 1 107 ? 13.218 14.605 4.264 1.00 80.06 107 HIS A C 1
ATOM 808 O O . HIS A 1 107 ? 13.889 13.844 4.957 1.00 80.06 107 HIS A O 1
ATOM 814 N N . GLY A 1 108 ? 13.437 14.761 2.952 1.00 79.50 108 GLY A N 1
ATOM 815 C CA . GLY A 1 108 ? 14.540 14.125 2.226 1.00 79.50 108 GLY A CA 1
ATOM 816 C C . GLY A 1 108 ? 14.217 12.774 1.588 1.00 79.50 108 GLY A C 1
ATOM 817 O O . GLY A 1 108 ? 15.135 12.101 1.140 1.00 79.50 108 GLY A O 1
ATOM 818 N N . ALA A 1 109 ? 12.948 12.356 1.530 1.00 76.75 109 ALA A N 1
ATOM 819 C CA . ALA A 1 109 ? 12.579 11.183 0.741 1.00 76.75 109 ALA A CA 1
ATOM 820 C C . ALA A 1 109 ? 12.642 11.489 -0.763 1.00 76.75 109 ALA A C 1
ATOM 822 O O . ALA A 1 109 ? 12.109 12.501 -1.222 1.00 76.75 109 ALA A O 1
ATOM 823 N N . ASP A 1 110 ? 13.221 10.578 -1.539 1.00 78.56 110 ASP A N 1
ATOM 824 C CA . ASP A 1 110 ? 13.321 10.743 -2.988 1.00 78.56 110 ASP A CA 1
ATOM 825 C C . ASP A 1 110 ? 12.087 10.237 -3.731 1.00 78.56 110 ASP A C 1
ATOM 827 O O . ASP A 1 110 ? 11.599 10.901 -4.640 1.00 78.56 110 ASP A O 1
ATOM 831 N N . ILE A 1 111 ? 11.534 9.102 -3.298 1.00 80.44 111 ILE A N 1
ATOM 832 C CA . ILE A 1 111 ? 10.355 8.472 -3.897 1.00 80.44 111 ILE A CA 1
ATOM 833 C C . ILE A 1 111 ? 9.279 8.285 -2.830 1.00 80.44 111 ILE A C 1
ATOM 835 O O . ILE A 1 111 ? 9.545 7.783 -1.736 1.00 80.44 111 ILE A O 1
ATOM 839 N N . VAL A 1 112 ? 8.041 8.648 -3.161 1.00 73.19 112 VAL A N 1
ATOM 840 C CA . VAL A 1 112 ? 6.870 8.451 -2.303 1.00 73.19 112 VAL A CA 1
ATOM 841 C C . VAL A 1 112 ? 5.829 7.623 -3.035 1.00 73.19 112 VAL A C 1
ATOM 843 O O . VAL A 1 112 ? 5.514 7.863 -4.196 1.00 73.19 112 VAL A O 1
ATOM 846 N N . ILE A 1 113 ? 5.261 6.646 -2.338 1.00 77.31 113 ILE A N 1
ATOM 847 C CA . ILE A 1 113 ? 4.227 5.766 -2.874 1.00 77.31 113 ILE A CA 1
ATOM 848 C C . ILE A 1 113 ? 2.969 5.948 -2.033 1.00 77.31 113 ILE A C 1
ATOM 850 O O . ILE A 1 113 ? 3.017 5.885 -0.804 1.00 77.31 113 ILE A O 1
ATOM 854 N N . HIS A 1 114 ? 1.826 6.138 -2.688 1.00 71.56 114 HIS A N 1
ATOM 855 C CA . HIS A 1 114 ? 0.535 6.223 -2.012 1.00 71.56 114 HIS A CA 1
ATOM 856 C C . HIS A 1 114 ? -0.433 5.156 -2.506 1.00 71.56 114 HIS A C 1
ATOM 858 O O . HIS A 1 114 ? -0.616 4.958 -3.705 1.00 71.56 114 HIS A O 1
ATOM 864 N N . SER A 1 115 ? -1.158 4.554 -1.562 1.00 74.50 115 SER A N 1
ATOM 865 C CA . SER A 1 115 ? -2.432 3.897 -1.850 1.00 74.50 115 SER A CA 1
ATOM 866 C C . SER A 1 115 ? -3.537 4.956 -1.886 1.00 74.50 115 SER A C 1
ATOM 868 O O . SER A 1 115 ? -4.136 5.278 -0.855 1.00 74.50 115 SER A O 1
ATOM 870 N N . LEU A 1 116 ? -3.845 5.462 -3.079 1.00 69.62 116 LEU A N 1
ATOM 871 C CA . LEU A 1 116 ? -4.920 6.433 -3.305 1.00 69.62 116 LEU A CA 1
ATOM 872 C C . LEU A 1 116 ? -6.294 5.895 -2.872 1.00 69.62 116 LEU A C 1
ATOM 874 O O . LEU A 1 116 ? -7.132 6.671 -2.432 1.00 69.62 116 LEU A O 1
ATOM 878 N N . THR A 1 117 ? -6.483 4.572 -2.871 1.00 67.56 117 THR A N 1
ATOM 879 C CA . THR A 1 117 ? -7.674 3.857 -2.359 1.00 67.56 117 THR A CA 1
ATOM 880 C C . THR A 1 117 ? -8.134 4.281 -0.957 1.00 67.56 117 THR A C 1
ATOM 882 O O . THR A 1 117 ? -9.299 4.099 -0.606 1.00 67.56 117 THR A O 1
ATOM 885 N N . LYS A 1 118 ? -7.210 4.766 -0.119 1.00 72.69 118 LYS A N 1
ATOM 886 C CA . LYS A 1 118 ? -7.455 5.067 1.299 1.00 72.69 118 LYS A CA 1
ATOM 887 C C . LYS A 1 118 ? -7.973 6.498 1.444 1.00 72.69 118 LYS A C 1
ATOM 889 O O . LYS A 1 118 ? -8.912 6.888 0.765 1.00 72.69 118 LYS A O 1
ATOM 894 N N . TYR A 1 119 ? -7.341 7.305 2.289 1.00 69.62 119 TYR A N 1
ATOM 895 C CA . TYR A 1 119 ? -7.776 8.664 2.607 1.00 69.62 119 TYR A CA 1
ATOM 896 C C . TYR A 1 119 ? -7.884 9.610 1.404 1.00 69.62 119 TYR A C 1
ATOM 898 O O . TYR A 1 119 ? -8.734 10.499 1.419 1.00 69.62 119 TYR A O 1
ATOM 906 N N . LEU A 1 120 ? -7.055 9.440 0.369 1.00 70.12 120 LEU A N 1
ATOM 907 C CA . LEU A 1 120 ? -7.074 10.323 -0.803 1.00 70.12 120 LEU A CA 1
ATOM 908 C C . LEU A 1 120 ? -8.341 10.110 -1.640 1.00 70.12 120 LEU A C 1
ATOM 910 O O . LEU A 1 120 ? -9.023 11.080 -1.946 1.00 70.12 120 LEU A O 1
ATOM 914 N N . GLY A 1 121 ? -8.734 8.859 -1.881 1.00 71.12 121 GLY A N 1
ATOM 915 C CA . GLY A 1 121 ? -10.039 8.518 -2.440 1.00 71.12 121 GLY A CA 1
ATOM 916 C C . GLY A 1 121 ? -11.185 8.764 -1.458 1.00 71.12 121 GLY A C 1
ATOM 917 O O . GLY A 1 121 ? -12.233 9.246 -1.864 1.00 71.12 121 GLY A O 1
ATOM 918 N N . GLY A 1 122 ? -11.007 8.449 -0.170 1.00 72.75 122 GLY A N 1
ATOM 919 C CA . GLY A 1 122 ? -11.871 8.823 0.965 1.00 72.75 122 GLY A CA 1
ATOM 920 C C . GLY A 1 122 ? -13.252 8.159 1.040 1.00 72.75 122 GLY A C 1
ATOM 921 O O . GLY A 1 122 ? -13.883 8.128 2.099 1.00 72.75 122 GLY A O 1
ATOM 922 N N . HIS A 1 123 ? -13.735 7.606 -0.069 1.00 82.44 123 HIS A N 1
ATOM 923 C CA . HIS A 1 123 ? -15.120 7.156 -0.205 1.00 82.44 123 HIS A CA 1
ATOM 924 C C . HIS A 1 123 ? -15.274 5.633 -0.259 1.00 82.44 123 HIS A C 1
ATOM 926 O O . HIS A 1 123 ? -16.396 5.142 -0.272 1.00 82.44 123 HIS A O 1
ATOM 932 N N . GLY A 1 124 ? -14.169 4.878 -0.263 1.00 71.69 124 GLY A N 1
ATOM 933 C CA . GLY A 1 124 ? -14.208 3.411 -0.306 1.00 71.69 124 GLY A CA 1
ATOM 934 C C . GLY A 1 124 ? -14.752 2.831 -1.615 1.00 71.69 124 GLY A C 1
ATOM 93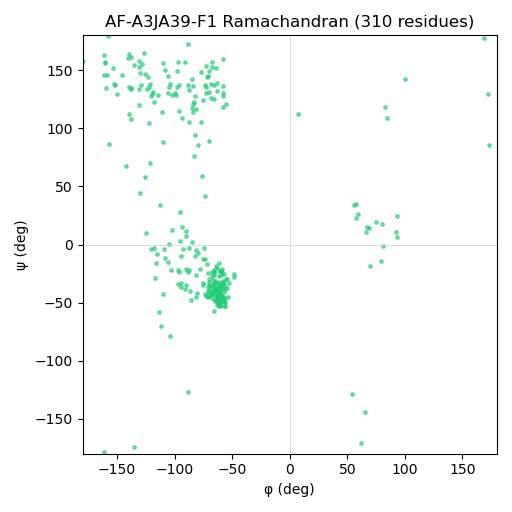5 O O . GLY A 1 124 ? -15.094 1.656 -1.658 1.00 71.69 124 GLY A O 1
ATOM 936 N N . THR A 1 125 ? -14.843 3.646 -2.667 1.00 77.81 125 THR A N 1
ATOM 937 C CA . THR A 1 125 ? -15.446 3.281 -3.958 1.00 77.81 125 THR A CA 1
ATOM 938 C C . THR A 1 125 ? -14.427 2.829 -4.994 1.00 77.81 125 THR A C 1
ATOM 940 O O . THR A 1 125 ? -14.782 2.144 -5.945 1.00 77.81 125 THR A O 1
ATOM 943 N N . THR A 1 126 ? -13.168 3.242 -4.839 1.00 76.06 126 THR A N 1
ATOM 944 C CA . THR A 1 126 ? -12.191 3.220 -5.929 1.00 76.06 126 THR A CA 1
ATOM 945 C C . THR A 1 126 ? -10.842 2.727 -5.439 1.00 76.06 126 THR A C 1
ATOM 947 O O . THR A 1 126 ? -10.344 3.199 -4.418 1.00 76.06 126 THR A O 1
ATOM 950 N N . VAL A 1 127 ? -10.235 1.809 -6.192 1.00 75.44 127 VAL A N 1
ATOM 951 C CA . VAL A 1 127 ? -8.868 1.334 -5.959 1.00 75.44 127 VAL A CA 1
ATOM 952 C C . VAL A 1 127 ? -7.912 2.065 -6.891 1.00 75.44 127 VAL A C 1
ATOM 954 O O . VAL A 1 127 ? -8.134 2.113 -8.102 1.00 75.44 127 VAL A O 1
ATOM 957 N N . ALA A 1 128 ? -6.851 2.630 -6.321 1.00 70.38 128 ALA A N 1
ATOM 958 C CA . ALA A 1 128 ? -5.804 3.324 -7.056 1.00 70.38 128 ALA A CA 1
ATOM 959 C C . ALA A 1 128 ? -4.516 3.431 -6.223 1.00 70.38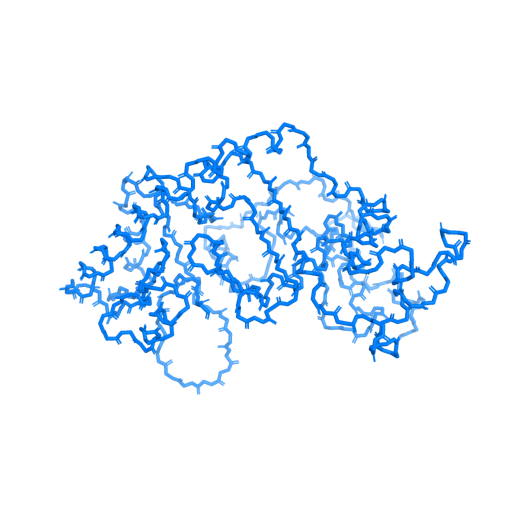 128 ALA A C 1
ATOM 961 O O . ALA A 1 128 ? -4.547 3.433 -4.988 1.00 70.38 128 ALA A O 1
ATOM 962 N N . GLY A 1 129 ? -3.386 3.577 -6.910 1.00 77.19 129 GLY A N 1
ATOM 963 C CA . GLY A 1 129 ? -2.084 3.875 -6.324 1.00 77.19 129 GLY A CA 1
ATOM 964 C C . GLY A 1 129 ? -1.319 4.871 -7.188 1.00 77.19 129 GLY A C 1
ATOM 965 O O . GLY A 1 129 ? -1.650 5.052 -8.359 1.00 77.19 129 GLY A O 1
ATOM 966 N N . VAL A 1 130 ? -0.320 5.534 -6.611 1.00 79.19 130 VAL A N 1
ATOM 967 C CA . VAL A 1 130 ? 0.557 6.456 -7.345 1.00 79.19 130 VAL A CA 1
ATOM 968 C C . VAL A 1 130 ? 1.973 6.410 -6.791 1.00 79.19 130 VAL A C 1
ATOM 970 O O . VAL A 1 130 ? 2.168 6.233 -5.587 1.00 79.19 130 VAL A O 1
ATOM 973 N N . VAL A 1 131 ? 2.938 6.585 -7.689 1.00 78.12 131 VAL A N 1
ATOM 974 C CA . VAL A 1 131 ? 4.346 6.831 -7.377 1.00 78.12 131 VAL A CA 1
ATOM 975 C C . VAL A 1 131 ? 4.625 8.301 -7.664 1.00 78.12 131 VAL A C 1
ATOM 977 O O . VAL A 1 131 ? 4.265 8.801 -8.731 1.00 78.12 131 VAL A O 1
ATOM 980 N N . VAL A 1 132 ? 5.239 8.985 -6.709 1.00 75.06 132 VAL A N 1
ATOM 981 C CA . VAL A 1 132 ? 5.656 10.380 -6.803 1.00 75.06 132 VAL A CA 1
ATOM 982 C C . VAL A 1 132 ? 7.169 10.413 -6.663 1.00 75.06 132 VAL A C 1
ATOM 984 O O . VAL A 1 132 ? 7.716 9.936 -5.673 1.00 75.06 132 VAL A O 1
ATOM 987 N N . ASP A 1 133 ? 7.826 10.963 -7.671 1.00 79.81 133 ASP A N 1
ATOM 988 C CA . ASP A 1 133 ? 9.269 11.161 -7.714 1.00 79.81 133 ASP A CA 1
ATOM 989 C C . ASP A 1 133 ? 9.574 12.616 -7.357 1.00 79.81 133 ASP A C 1
ATOM 991 O O . ASP A 1 133 ? 8.930 13.534 -7.875 1.00 79.81 133 ASP A O 1
ATOM 995 N N . SER A 1 134 ? 10.510 12.828 -6.433 1.00 83.56 134 SER A N 1
ATOM 996 C CA . SER A 1 134 ? 10.941 14.166 -6.032 1.00 83.56 134 SER A CA 1
ATOM 997 C C . SER A 1 134 ? 11.754 14.867 -7.120 1.00 83.56 134 SER A C 1
ATOM 999 O O . SER A 1 134 ? 11.831 16.097 -7.110 1.00 83.56 134 SER A O 1
ATOM 1001 N N . GLY A 1 135 ? 12.390 14.098 -8.013 1.00 85.06 135 GLY A N 1
ATOM 1002 C CA . GLY A 1 135 ? 13.370 14.581 -8.983 1.00 85.06 135 GLY A CA 1
ATOM 1003 C C . GLY A 1 135 ? 14.668 15.110 -8.360 1.00 85.06 135 GLY A C 1
ATOM 1004 O O . GLY A 1 135 ? 15.449 15.760 -9.050 1.00 85.06 135 GLY A O 1
ATOM 1005 N N . LYS A 1 136 ? 14.891 14.894 -7.056 1.00 86.9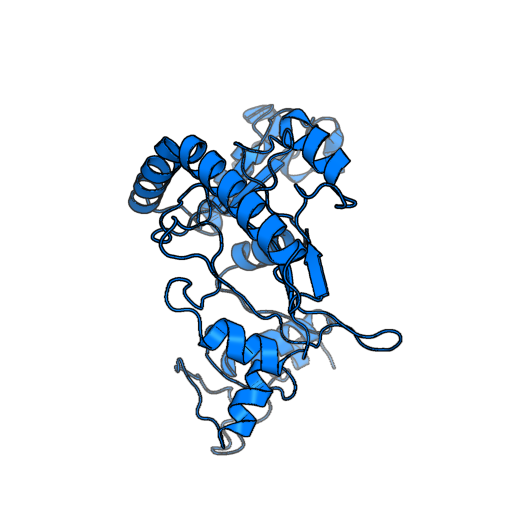4 136 LYS A N 1
ATOM 1006 C CA . LYS A 1 136 ? 16.061 15.415 -6.327 1.00 86.94 136 LYS A CA 1
ATOM 1007 C C . LYS A 1 136 ? 17.200 14.409 -6.193 1.00 86.94 136 LYS A C 1
ATOM 1009 O O . LYS A 1 136 ? 18.332 14.831 -5.976 1.00 86.94 136 LYS A O 1
ATOM 1014 N N . PHE A 1 137 ? 16.917 13.111 -6.305 1.00 85.44 137 PHE A N 1
ATOM 1015 C CA . PHE A 1 137 ? 17.956 12.092 -6.228 1.00 85.44 137 PHE A CA 1
ATOM 1016 C C . PHE A 1 137 ? 18.865 12.174 -7.452 1.00 85.44 137 PHE A C 1
ATOM 1018 O O . PHE A 1 137 ? 18.398 12.103 -8.592 1.00 85.44 137 PHE A O 1
ATOM 1025 N N . ASP A 1 138 ? 20.171 12.285 -7.223 1.00 90.38 138 ASP A N 1
ATOM 1026 C CA . ASP A 1 138 ? 21.146 12.292 -8.307 1.00 90.38 138 ASP A CA 1
ATOM 1027 C C . ASP A 1 138 ? 21.414 10.862 -8.796 1.00 90.38 138 ASP A C 1
ATOM 1029 O O . ASP A 1 138 ? 22.339 10.165 -8.359 1.00 90.38 138 ASP A O 1
ATOM 1033 N N . TRP A 1 139 ? 20.564 10.417 -9.722 1.00 85.12 139 TRP A N 1
ATOM 1034 C CA . TRP A 1 139 ? 20.677 9.115 -10.379 1.00 85.12 139 TRP A CA 1
ATOM 1035 C C . TRP A 1 139 ? 21.980 8.968 -11.169 1.00 85.12 139 TRP A C 1
ATOM 1037 O O . TRP A 1 139 ? 22.455 7.844 -11.329 1.00 85.12 139 TRP A O 1
ATOM 1047 N N . LYS A 1 140 ? 22.558 10.079 -11.650 1.00 91.56 140 LYS A N 1
ATOM 1048 C CA . LYS A 1 140 ? 23.773 10.084 -12.472 1.00 91.56 140 LYS A CA 1
ATOM 1049 C C . LYS A 1 140 ? 25.027 9.947 -11.619 1.00 91.56 140 LYS A C 1
ATOM 1051 O O . LYS A 1 140 ? 25.911 9.165 -11.960 1.00 91.56 140 LYS A O 1
ATOM 1056 N N . ALA A 1 141 ? 25.086 10.639 -10.483 1.00 91.62 141 ALA A N 1
ATOM 1057 C CA . ALA A 1 141 ? 26.179 10.485 -9.522 1.00 91.62 141 ALA A CA 1
ATOM 1058 C C . ALA A 1 141 ? 26.256 9.070 -8.919 1.00 91.62 141 ALA A C 1
ATOM 1060 O O . ALA A 1 141 ? 27.305 8.677 -8.419 1.00 91.62 141 ALA A O 1
ATOM 1061 N N . ASN A 1 142 ? 25.164 8.302 -8.983 1.00 87.00 142 ASN A N 1
ATOM 1062 C CA . ASN A 1 142 ? 25.069 6.926 -8.490 1.00 87.00 142 ASN A CA 1
ATOM 1063 C C . ASN A 1 142 ? 24.896 5.910 -9.637 1.00 87.00 142 ASN A C 1
ATOM 1065 O O . ASN A 1 142 ? 24.170 4.921 -9.496 1.00 87.00 142 ASN A O 1
ATOM 1069 N N . ALA A 1 143 ? 25.508 6.169 -10.798 1.00 87.62 143 ALA A N 1
ATOM 1070 C CA . ALA A 1 143 ? 25.328 5.351 -11.998 1.00 87.62 143 ALA A CA 1
ATOM 1071 C C . ALA A 1 143 ? 25.689 3.869 -11.802 1.00 87.62 143 ALA A C 1
ATOM 1073 O O . ALA A 1 143 ? 25.014 3.003 -12.353 1.00 87.62 143 ALA A O 1
ATOM 1074 N N . ASP A 1 144 ? 26.681 3.581 -10.958 1.00 88.19 144 ASP A N 1
ATOM 1075 C CA . ASP A 1 144 ? 27.112 2.233 -10.573 1.00 88.19 144 ASP A CA 1
ATOM 1076 C C . ASP A 1 144 ? 25.993 1.408 -9.914 1.00 88.19 144 ASP A C 1
ATOM 1078 O O . ASP A 1 144 ? 25.896 0.198 -10.121 1.00 88.19 144 ASP A O 1
ATOM 1082 N N . LYS A 1 145 ? 25.113 2.061 -9.148 1.00 82.06 145 LYS A N 1
ATOM 1083 C CA . LYS A 1 145 ? 23.978 1.416 -8.466 1.00 82.06 145 LYS A CA 1
ATOM 1084 C C . LYS A 1 145 ? 22.724 1.359 -9.327 1.00 82.06 145 LYS A C 1
ATOM 1086 O O . LYS A 1 145 ? 21.861 0.512 -9.093 1.00 82.06 145 LYS A O 1
ATOM 1091 N N . PHE A 1 146 ? 22.608 2.259 -10.302 1.00 88.06 146 PHE A N 1
ATOM 1092 C CA . PHE A 1 146 ? 21.422 2.401 -11.144 1.00 88.06 146 PHE A CA 1
ATOM 1093 C C . PHE A 1 146 ? 21.758 2.328 -12.641 1.00 88.06 146 PHE A C 1
ATOM 1095 O O . PHE A 1 146 ? 21.420 3.254 -13.389 1.00 88.06 146 PHE A O 1
ATOM 1102 N N . PRO A 1 147 ? 22.374 1.225 -13.114 1.00 84.94 147 PRO A N 1
ATOM 1103 C CA . PRO A 1 147 ? 22.755 1.081 -14.519 1.00 84.94 147 PRO A CA 1
ATOM 1104 C C . PRO A 1 147 ? 21.532 1.145 -15.439 1.00 84.94 147 PRO A C 1
ATOM 1106 O O . PRO A 1 147 ? 21.572 1.765 -16.492 1.00 84.94 147 PRO A O 1
ATOM 1109 N N . MET A 1 148 ? 20.376 0.647 -14.985 1.00 87.50 148 MET A N 1
ATOM 1110 C CA . MET A 1 148 ? 19.126 0.688 -15.752 1.00 87.50 148 MET A CA 1
ATOM 1111 C C . MET A 1 148 ? 18.617 2.104 -16.081 1.00 87.50 148 MET A C 1
ATOM 1113 O O . MET A 1 148 ? 17.714 2.239 -16.905 1.00 87.50 148 MET A O 1
ATOM 1117 N N . LEU A 1 149 ? 19.125 3.141 -15.406 1.00 86.31 149 LEU A N 1
ATOM 1118 C CA . LEU A 1 149 ? 18.812 4.544 -15.689 1.00 86.31 149 LEU A CA 1
ATOM 1119 C C . LEU A 1 149 ? 19.936 5.259 -16.457 1.00 86.31 149 LEU A C 1
ATOM 1121 O O . LEU A 1 149 ? 19.661 6.277 -17.091 1.00 86.31 149 LEU A O 1
ATOM 1125 N N . ASN A 1 150 ? 21.167 4.743 -16.396 1.00 89.81 150 ASN A N 1
ATOM 1126 C CA . ASN A 1 150 ? 22.391 5.420 -16.842 1.00 89.81 150 ASN A CA 1
ATOM 1127 C C . ASN A 1 150 ? 23.099 4.742 -18.023 1.00 89.81 150 ASN A C 1
ATOM 1129 O O . ASN A 1 150 ? 24.026 5.320 -18.582 1.00 89.81 150 ASN A O 1
ATOM 1133 N N . GLU A 1 151 ? 22.657 3.555 -18.425 1.00 91.44 151 GLU A N 1
ATOM 1134 C CA . GLU A 1 151 ? 23.158 2.842 -19.597 1.00 91.44 151 GLU A CA 1
ATOM 1135 C C . GLU A 1 151 ? 22.106 2.816 -20.719 1.00 91.44 151 GLU A C 1
ATOM 1137 O O . GLU A 1 151 ? 20.907 2.937 -20.440 1.00 91.44 151 GLU A O 1
ATOM 1142 N N . PRO A 1 152 ? 22.526 2.662 -21.990 1.00 93.75 152 PRO A N 1
ATOM 1143 C CA . PRO A 1 152 ? 21.607 2.590 -23.123 1.00 93.75 152 PRO A CA 1
ATOM 1144 C C . PRO A 1 152 ? 20.595 1.444 -22.982 1.00 93.75 152 PRO A C 1
ATOM 1146 O O . PRO A 1 152 ? 20.974 0.272 -22.970 1.00 93.75 152 PRO A O 1
ATOM 1149 N N . ASP A 1 153 ? 19.298 1.760 -22.930 1.00 82.25 153 ASP A N 1
ATOM 1150 C CA . ASP A 1 153 ? 18.245 0.744 -22.855 1.00 82.25 153 ASP A CA 1
ATOM 1151 C C . ASP A 1 153 ? 17.901 0.219 -24.267 1.00 82.25 153 ASP A C 1
ATOM 1153 O O . ASP A 1 153 ? 17.359 0.962 -25.101 1.00 82.25 153 ASP A O 1
ATOM 1157 N N . PRO A 1 154 ? 18.173 -1.064 -24.578 1.00 85.81 154 PRO A N 1
ATOM 1158 C CA . PRO A 1 154 ? 17.929 -1.621 -25.907 1.00 85.81 154 PRO A CA 1
ATOM 1159 C C . PRO A 1 154 ? 16.438 -1.672 -26.267 1.00 85.81 154 PRO A C 1
ATOM 1161 O O . PRO A 1 154 ? 16.095 -1.656 -27.450 1.00 85.81 154 PRO A O 1
ATOM 1164 N N . SER A 1 155 ? 15.535 -1.690 -25.279 1.00 78.62 155 SER A N 1
ATOM 1165 C CA . SER A 1 155 ? 14.085 -1.693 -25.52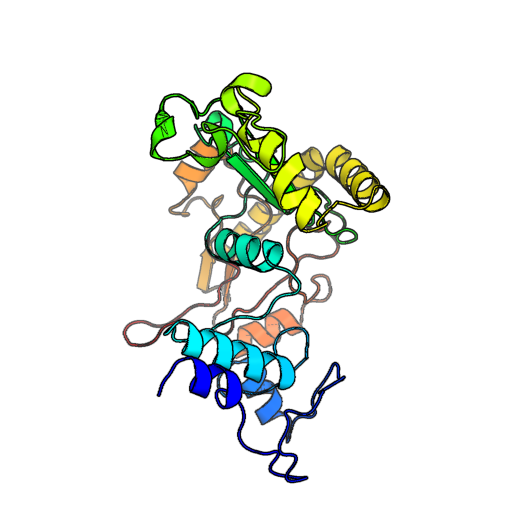1 1.00 78.62 155 SER A CA 1
ATOM 1166 C C . SER A 1 155 ? 13.544 -0.338 -25.995 1.00 78.62 155 SER A C 1
ATOM 1168 O O . SER A 1 155 ? 12.415 -0.258 -26.485 1.00 78.62 155 SER A O 1
ATOM 1170 N N . TYR A 1 156 ? 14.364 0.712 -25.884 1.00 84.50 156 TYR A N 1
ATOM 1171 C CA . TYR A 1 156 ? 14.070 2.083 -26.295 1.00 84.50 156 TYR A CA 1
ATOM 1172 C C . TYR A 1 156 ? 15.198 2.658 -27.168 1.00 84.50 156 TYR A C 1
ATOM 1174 O O . TYR A 1 156 ? 15.603 3.800 -26.995 1.00 84.50 156 TYR A O 1
ATOM 1182 N N . HIS A 1 157 ? 15.706 1.874 -28.126 1.00 91.88 157 HIS A N 1
ATOM 1183 C CA . HIS A 1 157 ? 16.684 2.332 -29.129 1.00 91.88 157 HIS A CA 1
ATOM 1184 C C . HIS A 1 157 ? 17.965 2.956 -28.536 1.00 91.88 157 HIS A C 1
ATOM 1186 O O . HIS A 1 157 ? 18.533 3.877 -29.117 1.00 91.88 157 HIS A O 1
ATOM 1192 N N . GLY A 1 158 ? 18.420 2.458 -27.381 1.00 89.25 158 GLY A N 1
ATOM 1193 C CA . GLY A 1 158 ? 19.641 2.927 -26.727 1.00 89.25 158 GLY A CA 1
ATOM 1194 C C . GLY A 1 158 ? 19.476 4.221 -25.928 1.00 89.25 158 GLY A C 1
ATOM 1195 O O . GLY A 1 158 ? 20.472 4.864 -25.611 1.00 89.25 158 GLY A O 1
ATOM 1196 N N . VAL A 1 159 ? 18.244 4.618 -25.592 1.00 91.38 159 VAL A N 1
ATOM 1197 C CA . VAL A 1 159 ? 18.000 5.762 -24.702 1.00 91.38 159 VAL A CA 1
ATOM 1198 C C . VAL A 1 159 ? 18.675 5.541 -23.348 1.00 91.38 159 VAL A C 1
ATOM 1200 O O . VAL A 1 159 ? 18.458 4.519 -22.701 1.00 91.38 159 VAL A O 1
ATOM 1203 N N . VAL A 1 160 ? 19.420 6.547 -22.894 1.00 90.81 160 VAL A N 1
ATOM 1204 C CA . VAL A 1 160 ? 19.886 6.676 -21.510 1.00 90.81 160 VAL A CA 1
ATOM 1205 C C . VAL A 1 160 ? 18.911 7.588 -20.764 1.00 90.81 160 VAL A C 1
ATOM 1207 O O . VAL A 1 160 ? 18.766 8.765 -21.097 1.00 90.81 160 VAL A O 1
ATOM 1210 N N . TYR A 1 161 ? 18.198 7.062 -19.765 1.00 78.75 161 TYR A N 1
ATOM 1211 C CA . TYR A 1 161 ? 17.094 7.786 -19.120 1.00 78.75 161 TYR A CA 1
ATOM 1212 C C . TYR A 1 161 ? 17.541 9.042 -18.367 1.00 78.75 161 TYR A C 1
ATOM 1214 O O . TYR A 1 161 ? 16.830 10.047 -18.408 1.00 78.75 161 TYR A O 1
ATOM 1222 N N . THR A 1 162 ? 18.703 9.018 -17.709 1.00 89.88 162 THR A N 1
ATOM 1223 C CA . THR A 1 162 ? 19.258 10.199 -17.025 1.00 89.88 162 THR A CA 1
ATOM 1224 C C . THR A 1 162 ? 19.677 11.307 -17.984 1.00 89.88 162 THR A C 1
ATOM 1226 O O . THR A 1 162 ? 19.603 12.477 -17.617 1.00 89.88 162 THR A O 1
ATOM 1229 N N . GLU A 1 163 ? 20.043 10.977 -19.223 1.00 94.00 163 GLU A N 1
ATOM 1230 C CA . GLU A 1 163 ? 20.352 11.967 -20.260 1.00 94.00 163 GLU A CA 1
ATOM 1231 C C . GLU A 1 163 ? 19.080 12.501 -20.923 1.00 94.00 163 GLU A C 1
ATOM 1233 O O . GLU A 1 163 ? 18.917 13.709 -21.075 1.00 94.00 163 GLU A O 1
ATOM 1238 N N . ALA A 1 164 ? 18.151 11.609 -21.276 1.00 90.44 164 ALA A N 1
ATOM 1239 C CA . ALA A 1 164 ? 16.943 11.970 -22.011 1.00 90.44 164 ALA A CA 1
ATOM 1240 C C . ALA A 1 164 ? 15.888 12.682 -21.149 1.00 90.44 164 ALA A C 1
ATOM 1242 O O . ALA A 1 164 ? 15.157 13.535 -21.653 1.00 90.44 164 ALA A O 1
ATOM 1243 N N . LEU A 1 165 ? 15.768 12.314 -19.868 1.00 85.94 165 LEU A N 1
ATOM 1244 C CA . LEU A 1 165 ? 14.694 12.777 -18.977 1.00 85.94 165 LEU A CA 1
ATOM 1245 C C . LEU A 1 165 ? 15.209 13.533 -17.740 1.00 85.94 165 LEU A C 1
ATOM 1247 O O . LEU A 1 165 ? 14.399 14.040 -16.958 1.00 85.94 165 LEU A O 1
ATOM 1251 N N . GLY A 1 166 ? 16.530 13.631 -17.555 1.00 91.81 166 GLY A N 1
ATOM 1252 C CA . GLY A 1 166 ? 17.150 14.373 -16.457 1.00 91.81 166 GLY A CA 1
ATOM 1253 C C . GLY A 1 166 ? 16.633 13.933 -15.085 1.00 91.81 166 GLY A C 1
ATOM 1254 O O . GLY A 1 166 ? 16.576 12.745 -14.772 1.00 91.81 166 GLY A O 1
ATOM 1255 N N . ALA A 1 167 ? 16.197 14.900 -14.274 1.00 87.75 167 ALA A N 1
ATOM 1256 C CA . ALA A 1 167 ? 15.628 14.658 -12.947 1.00 87.75 167 ALA A CA 1
ATOM 1257 C C . ALA A 1 167 ? 14.406 13.715 -12.947 1.00 87.75 167 ALA A C 1
ATOM 1259 O O . ALA A 1 167 ? 14.153 13.052 -11.948 1.00 87.75 167 ALA A O 1
ATOM 1260 N N . ALA A 1 168 ? 13.665 13.608 -14.056 1.00 85.12 168 ALA A N 1
ATOM 1261 C CA . ALA A 1 168 ? 12.497 12.731 -14.169 1.00 85.12 168 ALA A CA 1
ATOM 1262 C C . ALA A 1 168 ? 12.840 11.316 -14.676 1.00 85.12 168 ALA A C 1
ATOM 1264 O O . ALA A 1 168 ? 11.935 10.562 -15.043 1.00 85.12 168 ALA A O 1
ATOM 1265 N N . ALA A 1 169 ? 14.123 10.941 -14.730 1.00 84.62 169 ALA A N 1
ATOM 1266 C CA . ALA A 1 169 ? 14.572 9.654 -15.261 1.00 84.62 169 ALA A CA 1
ATOM 1267 C C . ALA A 1 169 ? 13.871 8.455 -14.616 1.00 84.62 169 ALA A C 1
ATOM 1269 O O . ALA A 1 169 ? 13.407 7.565 -15.331 1.00 84.62 169 ALA A O 1
ATOM 1270 N N . PHE A 1 170 ? 13.739 8.445 -13.287 1.00 86.75 170 PHE A N 1
ATOM 1271 C CA . PHE A 1 170 ? 13.098 7.344 -12.576 1.00 86.75 170 PHE A CA 1
ATOM 1272 C C . PHE A 1 170 ? 11.607 7.240 -12.923 1.00 86.75 170 PHE A C 1
ATOM 1274 O O . PHE A 1 170 ? 11.175 6.206 -13.444 1.00 86.75 170 PHE A O 1
ATOM 1281 N N . ILE A 1 171 ? 10.816 8.302 -12.719 1.00 82.69 171 ILE A N 1
ATOM 1282 C CA . ILE A 1 171 ? 9.372 8.246 -13.012 1.00 82.69 171 ILE A CA 1
ATOM 1283 C C . ILE A 1 171 ? 9.073 8.048 -14.504 1.00 82.69 171 ILE A C 1
ATOM 1285 O O . ILE A 1 171 ? 8.111 7.367 -14.877 1.00 82.69 171 ILE A O 1
ATOM 1289 N N . GLY A 1 172 ? 9.924 8.598 -15.368 1.00 77.62 172 GLY A N 1
ATOM 1290 C CA . GLY A 1 172 ? 9.876 8.400 -16.807 1.00 77.62 172 GLY A CA 1
ATOM 1291 C C . GLY A 1 172 ? 10.108 6.944 -17.187 1.00 77.62 172 GLY A C 1
ATOM 1292 O O . GLY A 1 172 ? 9.286 6.355 -17.897 1.00 77.62 172 GLY A O 1
ATOM 1293 N N . ARG A 1 173 ? 11.153 6.320 -16.632 1.00 84.31 173 ARG A N 1
ATOM 1294 C CA . ARG A 1 173 ? 11.407 4.891 -16.819 1.00 84.31 173 ARG A CA 1
ATOM 1295 C C . ARG A 1 173 ? 10.261 4.039 -16.279 1.00 84.31 173 ARG A C 1
ATOM 1297 O O . ARG A 1 173 ? 9.840 3.118 -16.974 1.00 84.31 173 ARG A O 1
ATOM 1304 N N . CYS A 1 174 ? 9.691 4.368 -15.112 1.00 79.44 174 CYS A N 1
ATOM 1305 C CA . CYS A 1 174 ? 8.505 3.691 -14.566 1.00 79.44 174 CYS A CA 1
ATOM 1306 C C . CYS A 1 174 ? 7.317 3.684 -15.546 1.00 79.44 174 CYS A C 1
ATOM 1308 O O . CYS A 1 174 ? 6.592 2.691 -15.647 1.00 79.44 174 CYS A O 1
ATOM 1310 N N . ARG A 1 175 ? 7.115 4.768 -16.299 1.00 76.81 175 ARG A N 1
ATOM 1311 C CA . ARG A 1 175 ? 6.043 4.856 -17.300 1.00 76.81 175 ARG A CA 1
ATOM 1312 C C . ARG A 1 175 ? 6.304 3.972 -18.517 1.00 76.81 175 ARG A C 1
ATOM 1314 O O . ARG A 1 175 ? 5.391 3.307 -18.999 1.00 76.81 175 ARG A O 1
ATOM 1321 N N . VAL A 1 176 ? 7.523 4.000 -19.041 1.00 75.88 176 VAL A N 1
ATOM 1322 C CA . VAL A 1 176 ? 7.822 3.416 -20.357 1.00 75.88 176 VAL A CA 1
ATOM 1323 C C . VAL A 1 176 ? 8.244 1.950 -20.295 1.00 75.88 176 VAL A C 1
ATOM 1325 O O . VAL A 1 176 ? 8.071 1.240 -21.281 1.00 75.88 176 VAL A O 1
ATOM 1328 N N . ILE A 1 177 ? 8.717 1.478 -19.135 1.00 77.94 177 ILE A N 1
ATOM 1329 C CA . ILE A 1 177 ? 9.101 0.078 -18.926 1.00 77.94 177 ILE A CA 1
ATOM 1330 C C . ILE A 1 177 ? 8.047 -0.679 -18.101 1.00 77.94 177 ILE A C 1
ATOM 1332 O O . ILE A 1 177 ? 7.246 -1.394 -18.707 1.00 77.94 177 ILE A O 1
ATOM 1336 N N . PRO A 1 178 ? 7.959 -0.563 -16.757 1.00 75.62 178 PRO A N 1
ATOM 1337 C CA . PRO A 1 178 ? 7.068 -1.423 -15.994 1.00 75.62 178 PRO A CA 1
ATOM 1338 C C . PRO A 1 178 ? 5.596 -1.134 -16.284 1.00 75.62 178 PRO A C 1
ATOM 1340 O O . PRO A 1 178 ? 4.855 -2.088 -16.489 1.00 75.62 178 PRO A O 1
ATOM 1343 N N . LEU A 1 179 ? 5.142 0.122 -16.382 1.00 67.62 179 LEU A N 1
ATOM 1344 C CA . LEU A 1 179 ? 3.729 0.383 -16.689 1.00 67.62 179 LEU A CA 1
ATOM 1345 C C . LEU A 1 179 ? 3.332 -0.158 -18.074 1.00 67.62 179 LEU A C 1
ATOM 1347 O O . LEU A 1 179 ? 2.308 -0.830 -18.187 1.00 67.62 179 LEU A O 1
ATOM 1351 N N . ARG A 1 180 ? 4.159 0.076 -19.101 1.00 69.12 180 ARG A N 1
ATOM 1352 C CA . ARG A 1 180 ? 3.934 -0.443 -20.460 1.00 69.12 180 ARG A CA 1
ATOM 1353 C C . ARG A 1 180 ? 3.892 -1.971 -20.496 1.00 69.12 180 ARG A C 1
ATOM 1355 O O . ARG A 1 180 ? 2.995 -2.533 -21.113 1.00 69.12 180 ARG A O 1
ATOM 1362 N N . ASN A 1 181 ? 4.842 -2.632 -19.840 1.00 65.62 181 ASN A N 1
ATOM 1363 C CA . ASN A 1 181 ? 5.002 -4.084 -19.943 1.00 65.62 181 ASN A CA 1
ATOM 1364 C C . ASN A 1 181 ? 4.034 -4.857 -19.040 1.00 65.62 181 ASN A C 1
ATOM 1366 O O . ASN A 1 181 ? 3.720 -6.007 -19.325 1.00 65.62 181 ASN A O 1
ATOM 1370 N N . THR A 1 182 ? 3.576 -4.245 -17.945 1.00 71.69 182 THR A N 1
ATOM 1371 C CA . THR A 1 182 ? 2.739 -4.925 -16.940 1.00 71.69 182 THR A CA 1
ATOM 1372 C C . THR A 1 182 ? 1.273 -4.511 -16.993 1.00 71.69 182 THR A C 1
ATOM 1374 O O . THR A 1 182 ? 0.434 -5.188 -16.406 1.00 71.69 182 THR A O 1
ATOM 1377 N N . GLY A 1 183 ? 0.943 -3.414 -17.684 1.00 74.44 183 GLY A N 1
ATOM 1378 C CA . GLY A 1 183 ? -0.439 -3.006 -17.936 1.00 74.44 183 GLY A CA 1
ATOM 1379 C C . GLY A 1 183 ? -1.211 -2.539 -16.700 1.00 74.44 183 GLY A C 1
ATOM 1380 O O . GLY A 1 183 ? -2.427 -2.390 -16.774 1.00 74.44 183 GLY A O 1
ATOM 1381 N N . ALA A 1 184 ? -0.538 -2.266 -15.575 1.00 77.88 184 ALA A N 1
ATOM 1382 C CA . ALA A 1 184 ? -1.152 -1.774 -14.335 1.00 77.88 184 ALA A CA 1
ATOM 1383 C C . ALA A 1 184 ? -1.583 -0.289 -14.421 1.00 77.88 184 ALA A C 1
ATOM 1385 O O . ALA A 1 184 ? -1.358 0.502 -13.503 1.00 77.88 184 ALA A O 1
ATOM 1386 N N . ALA A 1 185 ? -2.169 0.108 -15.551 1.00 78.31 185 ALA A N 1
ATOM 1387 C CA . ALA A 1 185 ? -2.654 1.455 -15.798 1.00 78.31 185 ALA A CA 1
ATOM 1388 C C . ALA A 1 185 ? -3.940 1.731 -15.013 1.00 78.31 185 ALA A C 1
ATOM 1390 O O . ALA A 1 185 ? -4.851 0.906 -14.948 1.00 78.31 185 ALA A O 1
ATOM 1391 N N . LEU A 1 186 ? -4.025 2.926 -14.428 1.00 74.19 186 LEU A N 1
ATOM 1392 C CA . LEU A 1 186 ? -5.227 3.375 -13.739 1.00 74.19 186 LEU A CA 1
ATOM 1393 C C . LEU A 1 186 ? -6.328 3.700 -14.759 1.00 74.19 186 LEU A C 1
ATOM 1395 O O . LEU A 1 186 ? -6.102 4.463 -15.696 1.00 74.19 186 LEU A O 1
ATOM 1399 N N . SER A 1 187 ? -7.532 3.163 -14.544 1.00 78.88 187 SER A N 1
ATOM 1400 C CA . SER A 1 187 ? -8.716 3.522 -15.335 1.00 78.88 187 SER A CA 1
ATOM 1401 C C . SER A 1 187 ? -9.003 5.031 -15.247 1.00 78.88 187 SER A C 1
ATOM 1403 O O . SER A 1 187 ? -8.994 5.569 -14.134 1.00 78.88 187 SER A O 1
ATOM 1405 N N . PRO A 1 188 ? -9.336 5.716 -16.361 1.00 70.31 188 PRO A N 1
ATOM 1406 C CA . PRO A 1 188 ? -9.718 7.130 -16.342 1.00 70.31 188 PRO A CA 1
ATOM 1407 C C . PRO A 1 188 ? -10.893 7.436 -15.404 1.00 70.31 188 PRO A C 1
ATOM 1409 O O . PRO A 1 188 ? -10.895 8.468 -14.738 1.00 70.31 188 PRO A O 1
ATOM 1412 N N . PHE A 1 189 ? -11.860 6.521 -15.286 1.00 78.56 189 PHE A N 1
ATOM 1413 C CA . PHE A 1 189 ? -12.983 6.685 -14.360 1.00 78.56 189 PHE A CA 1
ATOM 1414 C C . PHE A 1 189 ? -12.528 6.619 -12.897 1.00 78.56 189 PHE A C 1
ATOM 1416 O O . PHE A 1 189 ? -12.919 7.453 -12.082 1.00 78.56 189 PHE A O 1
ATOM 1423 N N . ASN A 1 190 ? -11.629 5.687 -12.568 1.00 72.88 190 ASN A N 1
ATOM 1424 C CA . ASN A 1 190 ? -11.047 5.617 -11.229 1.00 72.88 190 ASN A CA 1
ATOM 1425 C C . ASN A 1 190 ? -10.209 6.867 -10.932 1.00 72.88 190 ASN A C 1
ATOM 1427 O O . ASN A 1 190 ? -10.280 7.399 -9.829 1.00 72.88 190 ASN A O 1
ATOM 1431 N N . ALA A 1 191 ? -9.447 7.365 -11.909 1.00 63.41 191 ALA A N 1
ATOM 1432 C CA . ALA A 1 191 ? -8.705 8.614 -11.766 1.00 63.41 191 ALA A CA 1
ATOM 1433 C C . ALA A 1 191 ? -9.646 9.794 -11.473 1.00 63.41 191 ALA A C 1
ATOM 1435 O O . ALA A 1 191 ? -9.393 10.544 -10.533 1.00 63.41 191 ALA A O 1
ATOM 1436 N N . PHE A 1 192 ? -10.762 9.908 -12.204 1.00 80.69 192 PHE A N 1
ATOM 1437 C CA . PHE A 1 192 ? -11.798 10.910 -11.948 1.00 80.69 192 PHE A CA 1
ATOM 1438 C C . PHE A 1 192 ? -12.335 10.827 -10.516 1.00 80.69 192 PHE A C 1
ATOM 1440 O O . PHE A 1 192 ? -12.274 11.815 -9.787 1.00 80.69 192 PHE A O 1
ATOM 1447 N N . LEU A 1 193 ? -12.768 9.646 -10.067 1.00 71.94 193 LEU A N 1
ATOM 1448 C CA . LEU A 1 193 ? -13.290 9.459 -8.708 1.00 71.94 193 LEU A CA 1
ATOM 1449 C C . LEU A 1 193 ? -12.258 9.778 -7.619 1.00 71.94 193 LEU A C 1
ATOM 1451 O O . LEU A 1 193 ? -12.609 10.340 -6.580 1.00 71.94 193 LEU A O 1
ATOM 1455 N N . ILE A 1 194 ? -10.983 9.455 -7.845 1.00 72.69 194 ILE A N 1
ATOM 1456 C CA . ILE A 1 194 ? -9.917 9.838 -6.919 1.00 72.69 194 ILE A CA 1
ATOM 1457 C C . ILE A 1 194 ? -9.729 11.357 -6.888 1.00 72.69 194 ILE A C 1
ATOM 1459 O O . ILE A 1 194 ? -9.576 11.898 -5.796 1.00 72.69 194 ILE A O 1
ATOM 1463 N N . MET A 1 195 ? -9.776 12.051 -8.030 1.00 76.75 195 MET A N 1
ATOM 1464 C CA . MET A 1 195 ? -9.691 13.518 -8.060 1.00 76.75 195 MET A CA 1
ATOM 1465 C C . MET A 1 195 ? -10.817 14.154 -7.238 1.00 76.75 195 MET A C 1
ATOM 1467 O O . MET A 1 195 ? -10.533 14.991 -6.384 1.00 76.75 195 MET A O 1
ATOM 1471 N N . GLN A 1 196 ? -12.052 13.658 -7.380 1.00 89.25 196 GLN A N 1
ATOM 1472 C CA . GLN A 1 196 ? -13.186 14.103 -6.553 1.00 89.25 196 GLN A CA 1
ATOM 1473 C C . GLN A 1 196 ? -12.944 13.847 -5.053 1.00 89.25 196 GLN A C 1
ATOM 1475 O O . GLN A 1 196 ? -13.292 14.654 -4.191 1.00 89.25 196 GLN A O 1
ATOM 1480 N N . GLY A 1 197 ? -12.297 12.727 -4.717 1.00 76.50 197 GLY A N 1
ATOM 1481 C CA . GLY A 1 197 ? -11.830 12.453 -3.361 1.00 76.50 197 GLY A CA 1
ATOM 1482 C C . GLY A 1 197 ? -10.824 13.494 -2.863 1.00 76.50 197 GLY A C 1
ATOM 1483 O O . GLY A 1 197 ? -10.994 14.042 -1.771 1.00 76.50 197 GLY A O 1
ATOM 1484 N N . ILE A 1 198 ? -9.793 13.785 -3.656 1.00 79.06 198 ILE A N 1
ATOM 1485 C CA . ILE A 1 198 ? -8.677 14.664 -3.283 1.00 79.06 198 ILE A CA 1
ATOM 1486 C C . ILE A 1 198 ? -9.146 16.090 -2.983 1.00 79.06 198 ILE A C 1
ATOM 1488 O O . ILE A 1 198 ? -8.664 16.669 -2.009 1.00 79.06 198 ILE A O 1
ATOM 1492 N N . GLU A 1 199 ? -10.117 16.618 -3.732 1.00 81.06 199 GLU A N 1
ATOM 1493 C CA . GLU A 1 199 ? -10.676 17.967 -3.526 1.00 81.06 199 GLU A CA 1
ATOM 1494 C C . GLU A 1 199 ? -11.142 18.212 -2.080 1.00 81.06 199 GLU A C 1
ATOM 1496 O O . GLU A 1 199 ? -10.999 19.309 -1.546 1.00 81.06 199 GLU A O 1
ATOM 1501 N N . THR A 1 200 ? -11.633 17.171 -1.401 1.00 86.00 200 THR A N 1
ATOM 1502 C CA . THR A 1 200 ? -12.126 17.255 -0.013 1.00 86.00 200 THR A CA 1
ATOM 1503 C C . THR A 1 200 ? -11.164 16.660 1.017 1.00 86.00 200 THR A C 1
ATOM 1505 O O . THR A 1 200 ? -11.468 16.636 2.214 1.00 86.00 200 THR A O 1
ATOM 1508 N N . ALA A 1 201 ? -10.005 16.151 0.592 1.00 78.12 201 ALA A N 1
ATOM 1509 C CA . ALA A 1 201 ? -9.118 15.371 1.449 1.00 78.12 201 ALA A CA 1
ATOM 1510 C C . ALA 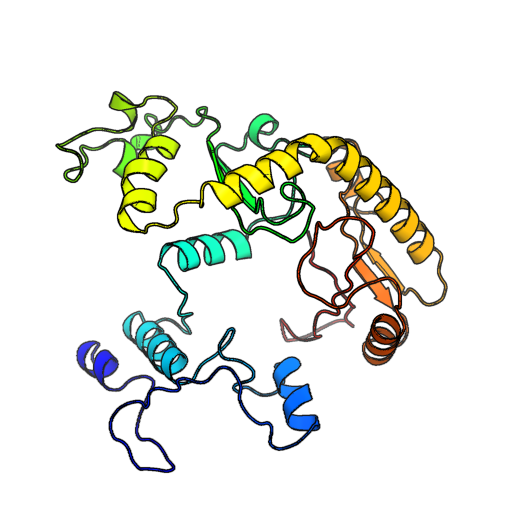A 1 201 ? -8.566 16.163 2.637 1.00 78.12 201 ALA A C 1
ATOM 1512 O O . ALA A 1 201 ? -8.522 15.614 3.735 1.00 78.12 201 ALA A O 1
ATOM 1513 N N . ALA A 1 202 ? -8.214 17.438 2.458 1.00 82.62 202 ALA A N 1
ATOM 1514 C CA . ALA A 1 202 ? -7.716 18.281 3.546 1.00 82.62 202 ALA A CA 1
ATOM 1515 C C . ALA A 1 202 ? -8.744 18.405 4.690 1.00 82.62 202 ALA A C 1
ATOM 1517 O O . ALA A 1 202 ? -8.448 18.044 5.829 1.00 82.62 202 ALA A O 1
ATOM 1518 N N . LEU A 1 203 ? -9.985 18.788 4.363 1.00 86.44 203 LEU A N 1
ATOM 1519 C CA . LEU A 1 203 ? -11.082 18.934 5.331 1.00 86.44 203 LEU A CA 1
ATOM 1520 C C . LEU A 1 203 ? -11.428 17.601 6.010 1.00 86.44 203 LEU A C 1
ATOM 1522 O O . LEU A 1 203 ? -11.637 17.528 7.223 1.00 86.44 203 LEU A O 1
ATOM 1526 N N . ARG A 1 204 ? -11.462 16.509 5.231 1.00 88.12 204 ARG A N 1
ATOM 1527 C CA . ARG A 1 204 ? -11.711 15.168 5.775 1.00 88.12 204 ARG A CA 1
ATOM 1528 C C . ARG A 1 204 ? -10.607 14.754 6.740 1.00 88.12 204 ARG A C 1
ATOM 1530 O O . ARG A 1 204 ? -10.919 14.198 7.790 1.00 88.12 204 ARG A O 1
ATOM 1537 N N . MET A 1 205 ? -9.342 15.017 6.415 1.00 86.75 205 MET A N 1
ATOM 1538 C CA . MET A 1 205 ? -8.214 14.643 7.268 1.00 86.75 205 MET A CA 1
ATOM 1539 C C . MET A 1 205 ? -8.212 15.385 8.599 1.00 86.75 205 MET A C 1
ATOM 1541 O O . MET A 1 205 ? -7.968 14.750 9.623 1.00 86.75 205 MET A O 1
ATOM 1545 N N . GLU A 1 206 ? -8.555 16.673 8.623 1.00 87.06 206 GLU A N 1
ATOM 1546 C CA . GLU A 1 206 ? -8.736 17.413 9.878 1.00 87.06 206 GLU A CA 1
ATOM 1547 C C . GLU A 1 206 ? -9.767 16.732 10.771 1.00 87.06 206 GLU A C 1
ATOM 1549 O O . GLU A 1 206 ? -9.465 16.350 11.905 1.00 87.06 206 GLU A O 1
ATOM 1554 N N . ARG A 1 207 ? -10.955 16.466 10.219 1.00 90.62 207 ARG A N 1
ATOM 1555 C CA . ARG A 1 207 ? -12.023 15.814 10.972 1.00 90.62 207 ARG A CA 1
ATOM 1556 C C . ARG A 1 207 ? -11.663 14.376 11.361 1.00 90.62 207 ARG A C 1
ATOM 1558 O O . ARG A 1 207 ? -12.043 13.937 12.444 1.00 90.62 207 ARG A O 1
ATOM 1565 N N . HIS A 1 208 ? -10.926 13.627 10.540 1.00 87.69 208 HIS A N 1
ATOM 1566 C CA . HIS A 1 208 ? -10.428 12.296 10.910 1.00 87.69 208 HIS A CA 1
ATOM 1567 C C . HIS A 1 208 ? -9.497 12.356 12.125 1.00 87.69 208 HIS A C 1
ATOM 1569 O O . HIS A 1 208 ? -9.719 11.610 13.079 1.00 87.69 208 HIS A O 1
ATOM 1575 N N . CYS A 1 209 ? -8.518 13.262 12.116 1.00 91.62 209 CYS A N 1
ATOM 1576 C CA . CYS A 1 209 ? -7.575 13.447 13.218 1.00 91.62 209 CYS A CA 1
ATOM 1577 C C . CYS A 1 209 ? -8.281 13.892 14.507 1.00 91.62 209 CYS A C 1
ATOM 1579 O O . CYS A 1 209 ? -8.028 13.327 15.571 1.00 91.62 209 CYS A O 1
ATOM 1581 N N . GLU A 1 210 ? -9.195 14.864 14.421 1.00 94.00 210 GLU A N 1
ATOM 1582 C CA . GLU A 1 210 ? -9.969 15.348 15.573 1.00 94.00 210 GLU A CA 1
ATOM 1583 C C . GLU A 1 210 ? -10.788 14.231 16.225 1.00 94.00 210 GLU A C 1
ATOM 1585 O O . GLU A 1 210 ? -10.803 14.088 17.448 1.00 94.00 210 GLU A O 1
ATOM 1590 N N . ASN A 1 211 ? -11.477 13.426 15.415 1.00 93.56 211 ASN A N 1
ATOM 1591 C CA . ASN A 1 211 ? -12.297 12.339 15.936 1.00 93.56 211 ASN A CA 1
ATOM 1592 C C . ASN A 1 211 ? -11.442 11.222 16.522 1.00 93.56 211 ASN A C 1
ATOM 1594 O O . ASN A 1 211 ? -11.754 10.739 17.605 1.00 93.56 211 ASN A O 1
ATOM 1598 N N . ALA A 1 212 ? -10.361 10.834 15.843 1.00 94.06 212 ALA A N 1
ATOM 1599 C CA . ALA A 1 212 ? -9.453 9.816 16.354 1.00 94.06 212 ALA A CA 1
ATOM 1600 C C . ALA A 1 212 ? -8.801 10.254 17.669 1.00 94.06 212 ALA A C 1
ATOM 1602 O O . ALA A 1 212 ? -8.729 9.450 18.591 1.00 94.06 212 ALA A O 1
ATOM 1603 N N . GLN A 1 213 ? -8.431 11.532 17.814 1.00 94.94 213 GLN A N 1
ATOM 1604 C CA . GLN A 1 213 ? -7.946 12.076 19.086 1.00 94.94 213 GLN A CA 1
ATOM 1605 C C . GLN A 1 213 ? -8.996 11.953 20.195 1.00 94.94 213 GLN A C 1
ATOM 1607 O O . GLN A 1 213 ? -8.679 11.468 21.279 1.00 94.94 213 GLN A O 1
ATOM 1612 N N . LYS A 1 214 ? -10.245 12.357 19.931 1.00 96.19 214 LYS A N 1
ATOM 1613 C CA . LYS A 1 214 ? -11.337 12.271 20.917 1.00 96.19 214 LYS A CA 1
ATOM 1614 C C . LYS A 1 214 ? -11.629 10.828 21.321 1.00 96.19 214 LYS A C 1
ATOM 1616 O O . LYS A 1 214 ? -11.768 10.548 22.506 1.00 96.19 214 LYS A O 1
ATOM 1621 N N . VAL A 1 215 ? -11.681 9.913 20.352 1.00 95.81 215 VAL A N 1
ATOM 1622 C CA . VAL A 1 215 ? -11.889 8.480 20.607 1.00 95.81 215 VAL A CA 1
ATOM 1623 C C . VAL A 1 215 ? -10.708 7.892 21.377 1.00 95.81 215 VAL A C 1
ATOM 1625 O O . VAL A 1 215 ? -10.923 7.172 22.344 1.00 95.81 215 VAL A O 1
ATOM 1628 N N . ALA A 1 216 ? -9.469 8.224 21.009 1.00 95.75 216 ALA A N 1
ATOM 1629 C CA . ALA A 1 216 ? -8.283 7.756 21.718 1.00 95.75 216 ALA A CA 1
ATOM 1630 C C . ALA A 1 216 ? -8.268 8.228 23.179 1.00 95.75 216 ALA A C 1
ATOM 1632 O O . ALA A 1 216 ? -7.949 7.432 24.058 1.00 95.75 216 ALA A O 1
ATOM 1633 N N . GLN A 1 217 ? -8.649 9.483 23.439 1.00 96.12 217 GLN A N 1
ATOM 1634 C CA . GLN A 1 217 ? -8.738 10.018 24.798 1.00 96.12 217 GLN A CA 1
ATOM 1635 C C . GLN A 1 217 ? -9.859 9.342 25.595 1.00 96.12 217 GLN A C 1
ATOM 1637 O O . GLN A 1 217 ? -9.625 8.871 26.700 1.00 96.12 217 GLN A O 1
ATOM 1642 N N . PHE A 1 218 ? -11.047 9.200 25.000 1.00 97.00 218 PHE A N 1
ATOM 1643 C CA . PHE A 1 218 ? -12.160 8.481 25.623 1.00 97.00 218 PHE A CA 1
ATOM 1644 C C . PHE A 1 218 ? -11.774 7.044 25.999 1.00 97.00 218 PHE A C 1
ATOM 1646 O O . PHE A 1 218 ? -12.041 6.597 27.111 1.00 97.00 218 PHE A O 1
ATOM 1653 N N . LEU A 1 219 ? -11.122 6.323 25.083 1.00 95.69 219 LEU A N 1
ATOM 1654 C CA . LEU A 1 219 ? -10.673 4.955 25.327 1.00 95.69 219 LEU A CA 1
ATOM 1655 C C . LEU A 1 219 ? -9.572 4.895 26.387 1.00 95.69 219 LEU A C 1
ATOM 1657 O O . LEU A 1 219 ? -9.533 3.935 27.147 1.00 95.69 219 LEU A O 1
ATOM 1661 N N . GLN A 1 220 ? -8.693 5.897 26.455 1.00 94.31 220 GLN A N 1
ATOM 1662 C CA . GLN A 1 220 ? -7.610 5.948 27.439 1.00 94.31 220 GLN A CA 1
ATOM 1663 C C . GLN A 1 220 ? -8.144 6.007 28.873 1.00 94.31 220 GLN A C 1
ATOM 1665 O O . GLN A 1 220 ? -7.562 5.380 29.756 1.00 94.31 220 GLN A O 1
ATOM 1670 N N . ASP A 1 221 ? -9.270 6.688 29.074 1.00 94.31 221 ASP A N 1
ATOM 1671 C CA . ASP A 1 221 ? -9.886 6.869 30.389 1.00 94.31 221 ASP A CA 1
ATOM 1672 C C . ASP A 1 221 ? -10.935 5.781 30.712 1.00 94.31 221 ASP A C 1
ATOM 1674 O O . ASP A 1 221 ? -11.492 5.739 31.811 1.00 94.31 221 ASP A O 1
ATOM 1678 N N . HIS A 1 222 ? -11.219 4.868 29.774 1.00 96.56 222 HIS A N 1
ATOM 1679 C CA . HIS A 1 222 ? -12.290 3.886 29.925 1.00 96.56 222 HIS A CA 1
ATOM 1680 C C . HIS A 1 222 ? -11.855 2.662 30.761 1.00 96.56 222 HIS A C 1
ATOM 1682 O O . HIS A 1 222 ? -10.899 1.969 30.405 1.00 96.56 222 HIS A O 1
ATOM 1688 N N . PRO A 1 223 ? -12.601 2.265 31.814 1.00 96.31 223 PRO A N 1
ATOM 1689 C CA . PRO A 1 223 ? -12.161 1.237 32.766 1.00 96.31 223 PRO A CA 1
ATOM 1690 C C . PRO A 1 223 ? -12.026 -0.166 32.164 1.00 96.31 223 PRO A C 1
ATOM 1692 O O . PRO A 1 223 ? -11.299 -0.995 32.712 1.00 96.31 223 PRO A O 1
ATOM 1695 N N . SER A 1 224 ? -12.708 -0.447 31.050 1.00 95.19 224 SER A N 1
ATOM 1696 C CA . SER A 1 224 ? -12.603 -1.729 30.328 1.00 95.19 224 SER A CA 1
ATOM 1697 C C . SER A 1 224 ? -11.474 -1.764 29.289 1.00 95.19 224 SER A C 1
ATOM 1699 O O . SER A 1 224 ? -11.261 -2.799 28.662 1.00 95.19 224 SER A O 1
ATOM 1701 N N . VAL A 1 225 ? -10.751 -0.660 29.096 1.00 95.38 225 VAL A N 1
ATOM 1702 C CA . VAL A 1 225 ? -9.607 -0.569 28.181 1.00 95.38 225 VAL A CA 1
ATOM 1703 C C . VAL A 1 225 ? -8.318 -0.744 28.986 1.00 95.38 225 VAL A C 1
ATOM 1705 O O . VAL A 1 225 ? -8.180 -0.244 30.100 1.00 95.38 225 VAL A O 1
ATOM 1708 N N . GLU A 1 226 ? -7.393 -1.540 28.463 1.00 94.00 226 GLU A N 1
ATOM 1709 C CA . GLU A 1 226 ? -6.103 -1.839 29.094 1.00 94.00 226 GLU A CA 1
ATOM 1710 C C . GLU A 1 226 ? -5.017 -0.856 28.647 1.00 94.00 226 GLU A C 1
ATOM 1712 O O . GLU A 1 226 ? -4.173 -0.448 29.439 1.00 94.00 226 GLU A O 1
ATOM 1717 N N . TRP A 1 227 ? -5.033 -0.470 27.373 1.00 93.88 227 TRP A N 1
ATOM 1718 C CA . TRP A 1 227 ? -4.078 0.472 26.801 1.00 93.88 227 TRP A CA 1
ATOM 1719 C C . TRP A 1 227 ? -4.620 1.066 25.505 1.00 93.88 227 TRP A C 1
ATOM 1721 O O . TRP A 1 227 ? -5.430 0.439 24.825 1.00 93.88 227 TRP A O 1
ATOM 1731 N N . VAL A 1 228 ? -4.110 2.238 25.125 1.00 94.69 228 VAL A N 1
ATOM 1732 C CA . VAL A 1 228 ? -4.382 2.890 23.837 1.00 94.69 228 VAL A CA 1
ATOM 1733 C C . VAL A 1 228 ? -3.060 3.275 23.186 1.00 94.69 228 VAL A C 1
ATOM 1735 O O . VAL A 1 228 ? -2.148 3.765 23.847 1.00 94.69 228 VAL A O 1
ATOM 1738 N N . ASN A 1 229 ? -2.952 3.047 21.884 1.00 92.94 229 ASN A N 1
ATOM 1739 C CA . ASN A 1 229 ? -1.824 3.427 21.053 1.00 92.94 229 ASN A CA 1
ATOM 1740 C C . ASN A 1 229 ? -2.326 4.327 19.920 1.00 92.94 229 ASN A C 1
ATOM 1742 O O . ASN A 1 229 ? -2.948 3.875 18.953 1.00 92.94 229 ASN A O 1
ATOM 1746 N N . TYR A 1 230 ? -2.050 5.615 20.083 1.00 94.69 230 TYR A N 1
ATOM 1747 C CA . TYR A 1 230 ? -2.357 6.667 19.131 1.00 94.69 230 TYR A CA 1
ATOM 1748 C C . TYR A 1 230 ? -1.308 7.770 19.267 1.00 94.69 230 TYR A C 1
ATOM 1750 O O . TYR A 1 230 ? -1.033 8.228 20.378 1.00 94.69 230 TYR A O 1
ATOM 1758 N N . ALA A 1 231 ? -0.701 8.196 18.156 1.00 91.62 231 ALA A N 1
ATOM 1759 C CA . ALA A 1 231 ? 0.470 9.071 18.216 1.00 91.62 231 ALA A CA 1
ATOM 1760 C C . ALA A 1 231 ? 0.168 10.472 18.786 1.00 91.62 231 ALA A C 1
ATOM 1762 O O . ALA A 1 231 ? 1.069 11.090 19.346 1.00 91.62 231 ALA A O 1
ATOM 1763 N N . GLY A 1 232 ? -1.089 10.928 18.717 1.00 91.31 232 GLY A N 1
ATOM 1764 C CA . GLY A 1 232 ? -1.529 12.227 19.243 1.00 91.31 232 GLY A CA 1
ATOM 1765 C C . GLY A 1 232 ? -1.782 12.275 20.759 1.00 91.31 232 GLY A C 1
ATOM 1766 O O . GLY A 1 232 ? -2.012 13.349 21.318 1.00 91.31 232 GLY A O 1
ATOM 1767 N N . LEU A 1 233 ? -1.736 11.142 21.471 1.00 94.38 233 LEU A N 1
ATOM 1768 C CA . LEU A 1 233 ? -1.918 11.130 22.930 1.00 94.38 233 LEU A CA 1
ATOM 1769 C C . LEU A 1 233 ? -0.731 11.771 23.666 1.00 94.38 233 LEU A C 1
ATOM 1771 O O . LEU A 1 233 ? 0.412 11.705 23.215 1.00 94.38 233 LEU A O 1
ATOM 1775 N N . ALA A 1 234 ? -0.993 12.380 24.828 1.00 91.88 234 ALA A N 1
ATOM 1776 C CA . ALA A 1 234 ? 0.029 13.034 25.660 1.00 91.88 234 ALA A CA 1
ATOM 1777 C C . ALA A 1 234 ? 1.128 12.078 26.133 1.00 91.88 234 ALA A C 1
ATOM 1779 O O . ALA A 1 234 ? 2.304 12.428 26.120 1.00 91.88 234 ALA A O 1
ATOM 1780 N N . ASN A 1 235 ? 0.742 10.856 26.482 1.00 91.38 235 ASN A N 1
ATOM 1781 C CA . ASN A 1 235 ? 1.635 9.798 26.945 1.00 91.38 235 ASN A CA 1
ATOM 1782 C C . ASN A 1 235 ? 2.183 8.909 25.815 1.00 91.38 235 ASN A C 1
ATOM 1784 O O . ASN A 1 235 ? 2.813 7.890 26.095 1.00 91.38 235 ASN A O 1
ATOM 1788 N N . SER A 1 236 ? 1.935 9.250 24.546 1.00 93.25 236 SER A N 1
ATOM 1789 C CA . SER A 1 236 ? 2.442 8.458 23.429 1.00 93.25 236 SER A CA 1
ATOM 1790 C C . SER A 1 236 ? 3.963 8.603 23.303 1.00 93.25 236 SER A C 1
ATOM 1792 O O . SER A 1 236 ? 4.456 9.732 23.217 1.00 93.25 236 SER A O 1
ATOM 1794 N N . PRO A 1 237 ? 4.725 7.498 23.175 1.00 92.94 237 PRO A N 1
ATOM 1795 C CA . PRO A 1 237 ? 6.165 7.570 22.917 1.00 92.94 237 PRO A CA 1
ATOM 1796 C C . PRO A 1 237 ? 6.485 8.215 21.559 1.00 92.94 237 PRO A C 1
ATOM 1798 O O . PRO A 1 237 ? 7.597 8.684 21.340 1.00 92.94 237 PRO A O 1
ATOM 1801 N N . PHE A 1 238 ? 5.508 8.270 20.648 1.00 91.06 238 PHE A N 1
ATOM 1802 C CA . PHE A 1 238 ? 5.660 8.845 19.313 1.00 91.06 238 PHE A CA 1
ATOM 1803 C C . PHE A 1 238 ? 5.211 10.307 19.224 1.00 91.06 238 PHE A C 1
ATOM 1805 O O . PHE A 1 238 ? 5.261 10.878 18.135 1.00 91.06 238 PHE A O 1
ATOM 1812 N N . ARG A 1 239 ? 4.787 10.931 20.333 1.00 91.44 239 ARG A N 1
ATOM 1813 C CA . ARG A 1 239 ? 4.238 12.297 20.340 1.00 91.44 239 ARG A CA 1
ATOM 1814 C C . ARG A 1 239 ? 5.204 13.320 19.746 1.00 91.44 239 ARG A C 1
ATOM 1816 O O . ARG A 1 239 ? 4.813 14.080 18.871 1.00 91.44 239 ARG A O 1
ATOM 1823 N N . ALA A 1 240 ? 6.468 13.307 20.170 1.00 92.00 240 ALA A N 1
ATOM 1824 C CA . ALA A 1 240 ? 7.478 14.243 19.668 1.00 92.00 240 ALA A CA 1
ATOM 1825 C C . ALA A 1 240 ? 7.714 14.087 18.154 1.00 92.00 240 ALA A C 1
ATOM 1827 O O . ALA A 1 240 ? 7.807 15.073 17.426 1.00 92.00 240 ALA A O 1
ATOM 1828 N N . THR A 1 241 ? 7.753 12.847 17.662 1.00 89.75 241 THR A N 1
ATOM 1829 C CA . THR A 1 241 ? 7.877 12.555 16.227 1.00 89.75 241 THR A CA 1
ATOM 1830 C C . THR A 1 241 ? 6.629 12.991 15.461 1.00 89.75 241 THR A C 1
ATOM 1832 O O . THR A 1 241 ? 6.747 13.584 14.393 1.00 89.75 241 THR A O 1
ATOM 1835 N N . CYS A 1 242 ? 5.439 12.746 16.011 1.00 89.06 242 CYS A N 1
ATOM 1836 C CA . CYS A 1 242 ? 4.174 13.188 15.428 1.00 89.06 242 CYS A CA 1
ATOM 1837 C C . CYS A 1 242 ? 4.085 14.717 15.351 1.00 89.06 242 CYS A C 1
ATOM 1839 O O . CYS A 1 242 ? 3.581 15.248 14.365 1.00 89.06 242 CYS A O 1
ATOM 1841 N N . GLU A 1 243 ? 4.591 15.426 16.358 1.00 91.31 243 GLU A N 1
ATOM 1842 C CA . GLU A 1 243 ? 4.681 16.886 16.348 1.00 91.31 243 GLU A CA 1
ATOM 1843 C C . GLU A 1 243 ? 5.604 17.361 15.225 1.00 91.31 243 GLU A C 1
ATOM 1845 O O . GLU A 1 243 ? 5.201 18.142 14.367 1.00 91.31 243 GLU A O 1
ATOM 1850 N N . LYS A 1 244 ? 6.816 16.803 15.170 1.00 88.06 244 LYS A N 1
ATOM 1851 C CA . LYS A 1 244 ? 7.834 17.175 14.183 1.00 88.06 244 LYS A CA 1
ATOM 1852 C C . LYS A 1 244 ? 7.402 16.914 12.737 1.00 88.06 244 LYS A C 1
ATOM 1854 O O . LYS A 1 244 ? 7.724 17.709 11.861 1.00 88.06 244 LYS A O 1
ATOM 1859 N N . ILE A 1 245 ? 6.766 15.772 12.479 1.00 84.69 245 ILE A N 1
ATOM 1860 C CA . ILE A 1 245 ? 6.497 15.288 11.115 1.00 84.69 245 ILE A CA 1
ATOM 1861 C C . ILE A 1 245 ? 5.084 15.654 10.651 1.00 84.69 245 ILE A C 1
ATOM 1863 O O . ILE A 1 245 ? 4.883 15.907 9.467 1.00 84.69 245 ILE A O 1
ATOM 1867 N N . CYS A 1 246 ? 4.114 15.680 11.568 1.00 85.88 246 CYS A N 1
ATOM 1868 C CA . CYS A 1 246 ? 2.697 15.832 11.239 1.00 85.88 246 CYS A CA 1
ATOM 1869 C C . CYS A 1 246 ? 2.007 17.006 11.952 1.00 85.88 246 CYS A C 1
ATOM 1871 O O . CYS A 1 246 ? 0.775 17.077 11.942 1.00 85.88 246 CYS A O 1
ATOM 1873 N N . GLY A 1 247 ? 2.755 17.889 12.628 1.00 85.50 247 GLY A N 1
ATOM 1874 C CA . GLY A 1 247 ? 2.186 19.010 13.391 1.00 85.50 247 GLY A CA 1
ATOM 1875 C C . GLY A 1 247 ? 1.197 18.555 14.469 1.00 85.50 247 GLY A C 1
ATOM 1876 O O . GLY A 1 247 ? 0.140 19.158 14.643 1.00 85.50 247 GLY A O 1
ATOM 1877 N N . GLY A 1 248 ? 1.462 17.398 15.083 1.00 84.75 248 GLY A N 1
ATOM 1878 C CA . GLY A 1 248 ? 0.644 16.835 16.161 1.00 84.75 248 GLY A CA 1
ATOM 1879 C C . GLY A 1 248 ? -0.616 16.096 15.691 1.00 84.75 248 GLY A C 1
ATOM 1880 O O . GLY A 1 248 ? -1.337 15.524 16.509 1.00 84.75 248 GLY A O 1
ATOM 1881 N N . LYS A 1 249 ? -0.888 16.044 14.378 1.00 87.69 249 LYS A N 1
ATOM 1882 C CA . LYS A 1 249 ? -2.064 15.367 13.805 1.00 87.69 249 LYS A CA 1
ATOM 1883 C C . LYS A 1 249 ? -1.739 13.920 13.399 1.00 87.69 249 LYS A C 1
ATOM 1885 O O . LYS A 1 249 ? -1.069 13.673 12.401 1.00 87.69 249 LYS A O 1
ATOM 1890 N N . ALA A 1 250 ? -2.271 12.946 14.140 1.00 87.62 250 ALA A N 1
ATOM 1891 C CA . ALA A 1 250 ? -1.914 11.523 14.034 1.00 87.62 250 ALA A CA 1
ATOM 1892 C C . ALA A 1 250 ? -2.830 10.654 13.135 1.00 87.62 250 ALA A C 1
ATOM 1894 O O . ALA A 1 250 ? -2.914 9.441 13.323 1.00 87.62 250 ALA A O 1
ATOM 1895 N N . SER A 1 251 ? -3.472 11.239 12.116 1.00 89.12 251 SER A N 1
ATOM 1896 C CA . SER A 1 251 ? -4.406 10.541 11.208 1.00 89.12 251 SER A CA 1
ATOM 1897 C C . SER A 1 251 ? -5.642 9.951 11.911 1.00 89.12 251 SER A C 1
ATOM 1899 O O . SER A 1 251 ? -5.932 10.246 13.062 1.00 89.12 251 SER A O 1
ATOM 1901 N N . GLY A 1 252 ? -6.427 9.152 11.187 1.00 86.56 252 GLY A N 1
ATOM 1902 C CA . GLY A 1 252 ? -7.664 8.530 11.664 1.00 86.56 252 GLY A CA 1
ATOM 1903 C C . GLY A 1 252 ? -7.506 7.111 12.225 1.00 86.56 252 GLY A C 1
ATOM 1904 O O . GLY A 1 252 ? -8.504 6.400 12.308 1.00 86.56 252 GLY A O 1
ATOM 1905 N N . ILE A 1 253 ? -6.284 6.654 12.527 1.00 83.44 253 ILE A N 1
ATOM 1906 C CA . ILE A 1 253 ? -6.004 5.264 12.934 1.00 83.44 253 ILE A CA 1
ATOM 1907 C C . ILE A 1 253 ? -5.507 5.236 14.374 1.00 83.44 253 ILE A C 1
ATOM 1909 O O . ILE A 1 253 ? -4.536 5.907 14.701 1.00 83.44 253 ILE A O 1
ATOM 1913 N N . LEU A 1 254 ? -6.127 4.403 15.205 1.00 89.00 254 LEU A N 1
ATOM 1914 C CA . LEU A 1 254 ? -5.695 4.108 16.569 1.00 89.00 254 LEU A CA 1
ATOM 1915 C C . LEU A 1 254 ? -5.837 2.612 16.852 1.00 89.00 254 LEU A C 1
ATOM 1917 O O . LEU A 1 254 ? -6.589 1.911 16.174 1.00 89.00 254 LEU A O 1
ATOM 1921 N N . SER A 1 255 ? -5.143 2.132 17.878 1.00 86.50 255 SER A N 1
ATOM 1922 C CA . SER A 1 255 ? -5.316 0.781 18.417 1.00 86.50 255 SER A CA 1
ATOM 1923 C C . SER A 1 255 ? -5.474 0.813 19.924 1.00 86.50 255 SER A C 1
ATOM 1925 O O . SER A 1 255 ? -4.983 1.727 20.579 1.00 86.50 255 SER A O 1
ATOM 1927 N N . PHE A 1 256 ? -6.160 -0.177 20.483 1.00 93.44 256 PHE A N 1
ATOM 1928 C CA . PHE A 1 256 ? -6.348 -0.285 21.922 1.00 93.44 256 PHE A CA 1
ATOM 1929 C C . PHE A 1 256 ? -6.574 -1.737 22.340 1.00 93.44 256 PHE A C 1
ATOM 1931 O O . PHE A 1 256 ? -7.079 -2.552 21.565 1.00 93.44 256 PHE A O 1
ATOM 1938 N N . GLY A 1 257 ? -6.187 -2.050 23.574 1.00 90.31 257 GLY A N 1
ATOM 1939 C CA . GLY A 1 257 ? -6.437 -3.335 24.217 1.00 90.31 257 GLY A CA 1
ATOM 1940 C C . GLY A 1 257 ? -7.683 -3.284 25.091 1.00 90.31 257 GLY A C 1
ATOM 1941 O O . GLY A 1 257 ? -7.863 -2.324 25.831 1.00 90.31 257 GLY A O 1
ATOM 1942 N N . ILE A 1 258 ? -8.522 -4.320 25.046 1.00 91.31 258 ILE A N 1
ATOM 1943 C CA . ILE A 1 258 ? -9.690 -4.468 25.928 1.00 91.31 258 ILE A CA 1
ATOM 1944 C C . ILE A 1 258 ? -9.375 -5.501 27.016 1.00 91.31 258 ILE A C 1
ATOM 1946 O O . ILE A 1 258 ? -8.802 -6.559 26.739 1.00 91.31 258 ILE A O 1
ATOM 1950 N N . LYS A 1 259 ? -9.777 -5.210 28.257 1.00 91.19 259 LYS A N 1
ATOM 1951 C CA . LYS A 1 259 ? -9.686 -6.146 29.385 1.00 91.19 259 LYS A CA 1
ATOM 1952 C C . LYS A 1 259 ? -10.620 -7.337 29.159 1.00 91.19 259 LYS A C 1
ATOM 1954 O O . LYS A 1 259 ? -11.760 -7.174 28.741 1.00 91.19 259 LYS A O 1
ATOM 1959 N N . GLY A 1 260 ? -10.146 -8.544 29.455 1.00 85.81 260 GLY A N 1
ATOM 1960 C CA . GLY A 1 260 ? -10.870 -9.783 29.134 1.00 85.81 260 GLY A CA 1
ATOM 1961 C C . GLY A 1 260 ? -10.474 -10.400 27.789 1.00 85.81 260 GLY A C 1
ATOM 1962 O O . GLY A 1 260 ? -11.068 -11.390 27.370 1.00 85.81 260 GLY A O 1
ATOM 1963 N N . GLY A 1 261 ? -9.447 -9.850 27.134 1.00 83.31 261 GLY A N 1
ATOM 1964 C CA . GLY A 1 261 ? -8.758 -10.500 26.027 1.00 83.31 261 GLY A CA 1
ATOM 1965 C C . GLY A 1 261 ? -9.638 -10.705 24.797 1.00 83.31 261 GLY A C 1
ATOM 1966 O O . GLY A 1 261 ? -10.466 -9.865 24.441 1.00 83.31 261 GLY A O 1
ATOM 1967 N N . ARG A 1 262 ? -9.414 -11.825 24.112 1.00 79.75 262 ARG A N 1
ATOM 1968 C CA . ARG A 1 262 ? -9.973 -12.091 22.787 1.00 79.75 262 ARG A CA 1
ATOM 1969 C C . ARG A 1 262 ? -11.502 -12.122 22.768 1.00 79.75 262 ARG A C 1
ATOM 1971 O O . ARG A 1 262 ? -12.096 -11.473 21.913 1.00 79.75 262 ARG A O 1
ATOM 1978 N N . ASP A 1 263 ? -12.126 -12.817 23.715 1.00 83.50 263 ASP A N 1
ATOM 1979 C CA . ASP A 1 263 ? -13.584 -12.989 23.736 1.00 83.50 263 ASP A CA 1
ATOM 1980 C C . ASP A 1 263 ? -14.303 -11.671 24.030 1.00 83.50 263 ASP A C 1
ATOM 1982 O O . ASP A 1 263 ? -15.343 -11.376 23.444 1.00 83.50 263 ASP A O 1
ATOM 1986 N N . ALA A 1 264 ? -13.730 -10.845 24.913 1.00 86.75 264 ALA A N 1
ATOM 1987 C CA . ALA A 1 264 ? -14.228 -9.496 25.162 1.00 86.75 264 ALA A CA 1
ATOM 1988 C C . ALA A 1 264 ? -14.087 -8.608 23.919 1.00 86.75 264 ALA A C 1
ATOM 1990 O O . ALA A 1 264 ? -15.005 -7.856 23.598 1.00 86.75 264 ALA A O 1
ATOM 1991 N N . GLY A 1 265 ? -12.975 -8.737 23.190 1.00 82.50 265 GLY A N 1
ATOM 1992 C CA . GLY A 1 265 ? -12.783 -8.061 21.911 1.00 82.50 265 GLY A CA 1
ATOM 1993 C C . GLY A 1 265 ? -13.816 -8.477 20.860 1.00 82.50 265 GLY A C 1
ATOM 1994 O O . GLY A 1 265 ? -14.365 -7.609 20.186 1.00 82.50 265 GLY A O 1
ATOM 1995 N N . ALA A 1 266 ? -14.104 -9.777 20.734 1.00 79.88 266 ALA A N 1
ATOM 1996 C CA . ALA A 1 266 ? -15.092 -10.284 19.783 1.00 79.88 266 ALA A CA 1
ATOM 1997 C C . ALA A 1 266 ? -16.482 -9.727 20.102 1.00 79.88 266 ALA A C 1
ATOM 1999 O O . ALA A 1 266 ? -17.090 -9.094 19.247 1.00 79.88 266 ALA A O 1
ATOM 2000 N N . ARG A 1 267 ? -16.918 -9.824 21.367 1.00 88.25 267 ARG A N 1
ATOM 2001 C CA . ARG A 1 267 ? -18.184 -9.223 21.822 1.00 88.25 267 ARG A CA 1
ATOM 2002 C C . ARG A 1 267 ? -18.243 -7.717 21.581 1.00 88.25 267 ARG A C 1
ATOM 2004 O O . ARG A 1 267 ? -19.285 -7.214 21.179 1.00 88.25 267 ARG A O 1
ATOM 2011 N N . PHE A 1 268 ? -17.142 -7.002 21.821 1.00 87.62 268 PHE A N 1
ATOM 2012 C CA . PHE A 1 268 ? -17.067 -5.566 21.563 1.00 87.62 268 PHE A CA 1
ATOM 2013 C C . PHE A 1 268 ? -17.288 -5.256 20.083 1.00 87.62 268 PHE A C 1
ATOM 2015 O O . PHE A 1 268 ? -18.161 -4.459 19.769 1.00 87.62 268 PHE A O 1
ATOM 2022 N N . ILE A 1 269 ? -16.539 -5.901 19.182 1.00 79.19 269 ILE A N 1
ATOM 2023 C CA . ILE A 1 269 ? -16.713 -5.719 17.734 1.00 79.19 269 ILE A CA 1
ATOM 2024 C C . ILE A 1 269 ? -18.123 -6.132 17.303 1.00 79.19 269 ILE A C 1
ATOM 2026 O O . ILE A 1 269 ? -18.705 -5.518 16.403 1.00 79.19 269 ILE A O 1
ATOM 2030 N N . ASP A 1 270 ? -18.671 -7.161 17.949 1.00 83.62 270 ASP A N 1
ATOM 2031 C CA . ASP A 1 270 ? -19.972 -7.692 17.601 1.00 83.62 270 ASP A CA 1
ATOM 2032 C C . ASP A 1 270 ? -21.129 -6.758 17.962 1.00 83.62 270 ASP A C 1
ATOM 2034 O O . ASP A 1 270 ? -22.110 -6.693 17.221 1.00 83.62 270 ASP A O 1
ATOM 2038 N N . ALA A 1 271 ? -20.967 -5.990 19.036 1.00 89.88 271 ALA A N 1
ATOM 2039 C CA . ALA A 1 271 ? -21.953 -5.051 19.561 1.00 89.88 271 ALA A CA 1
ATOM 2040 C C . ALA A 1 271 ? -21.927 -3.656 18.902 1.00 89.88 271 ALA A C 1
ATOM 2042 O O . ALA A 1 271 ? -22.656 -2.766 19.332 1.00 89.88 271 ALA A O 1
ATOM 2043 N N . LEU A 1 272 ? -21.068 -3.414 17.907 1.00 84.88 272 LEU A N 1
ATOM 2044 C CA . LEU A 1 272 ? -20.979 -2.104 17.262 1.00 84.88 272 LEU A CA 1
ATOM 2045 C C . LEU A 1 272 ? -22.015 -1.943 16.144 1.00 84.88 272 LEU A C 1
ATOM 2047 O O . LEU A 1 272 ? -21.921 -2.598 15.109 1.00 84.88 272 LEU A O 1
ATOM 2051 N N . ASP A 1 273 ? -22.919 -0.977 16.305 1.00 82.44 273 ASP A N 1
ATOM 2052 C CA . ASP A 1 273 ? -23.965 -0.690 15.309 1.00 82.44 273 ASP A CA 1
ATOM 2053 C C . ASP A 1 273 ? -23.543 0.345 14.253 1.00 82.44 273 ASP A C 1
ATOM 2055 O O . ASP A 1 273 ? -23.924 0.270 13.087 1.00 82.44 273 ASP A O 1
ATOM 2059 N N . MET A 1 274 ? -22.737 1.337 14.647 1.00 82.38 274 MET A N 1
ATOM 2060 C CA . MET A 1 274 ? -22.288 2.414 13.748 1.00 82.38 274 MET A CA 1
ATOM 2061 C C . MET A 1 274 ? -21.012 2.047 12.974 1.00 82.38 274 MET A C 1
ATOM 2063 O O . MET A 1 274 ? -20.679 2.653 11.955 1.00 82.38 274 MET A O 1
ATOM 2067 N N . VAL A 1 275 ? -20.253 1.088 13.489 1.00 75.12 275 VAL A N 1
ATOM 2068 C CA . VAL A 1 275 ? -18.872 0.833 13.094 1.00 75.12 275 VAL A CA 1
ATOM 2069 C C . VAL A 1 275 ? -18.833 -0.495 12.339 1.00 75.12 275 VAL A C 1
ATOM 2071 O O . VAL A 1 275 ? -19.115 -1.547 12.901 1.00 75.12 275 VAL A O 1
ATOM 2074 N N . LEU A 1 276 ? -18.518 -0.453 11.043 1.00 66.44 276 LEU A N 1
ATOM 2075 C CA . LEU A 1 276 ? -18.649 -1.618 10.168 1.00 66.44 276 LEU A CA 1
ATOM 2076 C C . LEU A 1 276 ? -17.427 -2.539 10.254 1.00 66.44 276 LEU A C 1
ATOM 2078 O O . LEU A 1 276 ? -16.282 -2.090 10.164 1.00 66.44 276 LEU A O 1
ATOM 2082 N N . ARG A 1 277 ? -17.673 -3.851 10.325 1.00 67.19 277 ARG A N 1
ATOM 2083 C CA . ARG A 1 277 ? -16.628 -4.886 10.319 1.00 67.19 277 ARG A CA 1
ATOM 2084 C C . ARG A 1 277 ? -16.101 -5.105 8.901 1.00 67.19 277 ARG A C 1
ATOM 2086 O O . ARG A 1 277 ? -16.778 -5.705 8.070 1.00 67.19 277 ARG A O 1
ATOM 2093 N N . LEU A 1 278 ? -14.901 -4.610 8.607 1.00 50.69 278 LEU A N 1
ATOM 2094 C CA . LEU A 1 278 ? -14.207 -4.856 7.337 1.00 50.69 278 LEU A CA 1
ATOM 2095 C C . LEU A 1 278 ? -12.700 -4.573 7.458 1.00 50.69 278 LEU A C 1
ATOM 2097 O O . LEU A 1 278 ? -12.213 -4.199 8.516 1.00 50.69 278 LEU A O 1
ATOM 2101 N N . VAL A 1 279 ? -11.942 -4.731 6.369 1.00 54.06 279 VAL A N 1
ATOM 2102 C CA . VAL A 1 279 ? -10.483 -4.502 6.348 1.00 54.06 279 VAL A CA 1
ATOM 2103 C C . VAL A 1 279 ? -10.124 -3.431 5.306 1.00 54.06 279 VAL A C 1
ATOM 2105 O O . VAL A 1 279 ? -9.575 -3.727 4.247 1.00 54.06 279 VAL A O 1
ATOM 2108 N N . ASN A 1 280 ? -10.483 -2.163 5.561 1.00 49.06 280 ASN A N 1
ATOM 2109 C CA . ASN A 1 280 ? -10.156 -1.038 4.665 1.00 49.06 280 ASN A CA 1
ATOM 2110 C C . ASN A 1 280 ? -10.151 0.345 5.367 1.00 49.06 280 ASN A C 1
ATOM 2112 O O . ASN A 1 280 ? -11.164 1.041 5.307 1.00 49.06 280 ASN A O 1
ATOM 2116 N N . PRO A 1 281 ? -9.039 0.790 5.985 1.00 56.84 281 PRO A N 1
ATOM 2117 C CA . PRO A 1 281 ? -8.983 2.094 6.656 1.00 56.84 281 PRO A CA 1
ATOM 2118 C C . PRO A 1 281 ? -9.088 3.285 5.682 1.00 56.84 281 PRO A C 1
ATOM 2120 O O . PRO A 1 281 ? -8.731 3.175 4.509 1.00 56.84 281 PRO A O 1
ATOM 2123 N N . GLY A 1 282 ? -9.518 4.446 6.187 1.00 47.06 282 GLY A N 1
ATOM 2124 C CA . GLY A 1 282 ? -9.501 5.721 5.453 1.00 47.06 282 GLY A CA 1
ATOM 2125 C C . GLY A 1 282 ? -10.773 6.101 4.690 1.00 47.06 282 GLY A C 1
ATOM 2126 O O . GLY A 1 282 ? -10.691 6.871 3.735 1.00 47.06 282 GLY A O 1
ATOM 2127 N N . GLN A 1 283 ? -11.932 5.576 5.101 1.00 48.84 283 GLN A N 1
ATOM 2128 C CA . GLN A 1 283 ? -13.251 5.946 4.569 1.00 48.84 283 GLN A CA 1
ATOM 2129 C C . GLN A 1 283 ? -13.965 6.995 5.441 1.00 48.84 283 GLN A C 1
ATOM 2131 O O . GLN A 1 283 ? -13.695 7.098 6.635 1.00 48.84 283 GLN A O 1
ATOM 2136 N N . HIS A 1 284 ? -14.904 7.743 4.854 1.00 34.19 284 HIS A N 1
ATOM 2137 C CA . HIS A 1 284 ? -15.744 8.741 5.530 1.00 34.19 284 HIS A CA 1
ATOM 2138 C C . HIS A 1 284 ? -16.587 8.193 6.708 1.00 34.19 284 HIS A C 1
ATOM 2140 O O . HIS A 1 284 ? -16.883 7.005 6.826 1.00 34.19 284 HIS A O 1
ATOM 2146 N N . TRP A 1 285 ? -17.005 9.127 7.571 1.00 29.81 285 TRP A N 1
ATOM 2147 C CA . TRP A 1 285 ? -17.447 8.977 8.971 1.00 29.81 285 TRP A CA 1
ATOM 2148 C C . TRP A 1 285 ? -18.482 7.886 9.302 1.00 29.81 285 TRP A C 1
ATOM 2150 O O . TRP A 1 285 ? -18.502 7.405 10.429 1.00 29.81 285 TRP A O 1
ATOM 2160 N N . ARG A 1 286 ? -19.318 7.451 8.348 1.00 25.73 286 ARG A N 1
ATOM 2161 C CA . ARG A 1 286 ? -20.341 6.407 8.579 1.00 25.73 286 ARG A CA 1
ATOM 2162 C C . ARG A 1 286 ? -19.770 4.987 8.692 1.00 25.73 286 ARG A C 1
ATOM 2164 O O . ARG A 1 286 ? -20.537 4.048 8.869 1.00 25.73 286 ARG A O 1
ATOM 2171 N N . ARG A 1 287 ? -18.456 4.810 8.522 1.00 32.91 287 ARG A N 1
ATOM 2172 C CA . ARG A 1 287 ? -17.783 3.503 8.516 1.00 32.91 287 ARG A CA 1
ATOM 2173 C C . ARG A 1 287 ? -16.425 3.611 9.212 1.00 32.91 287 ARG A C 1
ATOM 2175 O O . ARG A 1 287 ? -15.385 3.526 8.566 1.00 32.91 287 ARG A O 1
ATOM 2182 N N . GLN A 1 288 ? -16.419 3.850 10.524 1.00 34.97 288 GLN A N 1
ATOM 2183 C CA . GLN A 1 288 ? -15.239 3.507 11.331 1.00 34.97 288 GLN A CA 1
ATOM 2184 C C . GLN A 1 288 ? -15.110 1.976 11.366 1.00 34.97 288 GLN A C 1
ATOM 2186 O O . GLN A 1 288 ? -16.107 1.285 11.156 1.00 34.97 288 GLN A O 1
ATOM 2191 N N . ILE A 1 289 ? -13.895 1.447 11.531 1.00 43.41 289 ILE A N 1
ATOM 2192 C CA . ILE A 1 289 ? -13.594 0.038 11.238 1.00 43.41 289 ILE A CA 1
ATOM 2193 C C . ILE A 1 289 ? -12.670 -0.543 12.313 1.00 43.41 289 ILE A C 1
ATOM 2195 O O . ILE A 1 289 ? -11.500 -0.159 12.369 1.00 43.41 289 ILE A O 1
ATOM 2199 N N . PRO A 1 290 ? -13.142 -1.481 13.145 1.00 32.22 290 PRO A N 1
ATOM 2200 C CA . PRO A 1 290 ? -12.309 -2.250 14.035 1.00 32.22 290 PRO A CA 1
ATOM 2201 C C . PRO A 1 290 ? -11.829 -3.487 13.285 1.00 32.22 290 PRO A C 1
ATOM 2203 O O . PRO A 1 290 ? -12.595 -4.176 12.610 1.00 32.22 290 PRO A O 1
ATOM 2206 N N . CYS A 1 291 ? -10.554 -3.802 13.448 1.00 35.47 291 CYS A N 1
ATOM 2207 C CA . CYS A 1 291 ? -10.055 -5.140 13.199 1.00 35.47 291 CYS A CA 1
ATOM 2208 C C . CYS A 1 291 ? -9.468 -5.679 14.503 1.00 35.47 291 CYS A C 1
ATOM 2210 O O . CYS A 1 291 ? -8.673 -5.024 15.173 1.00 35.47 291 CYS A O 1
ATOM 2212 N N . LEU A 1 292 ? -9.888 -6.879 14.884 1.00 33.78 292 LEU A N 1
ATOM 2213 C CA . LEU A 1 292 ? -9.194 -7.672 15.887 1.00 33.78 292 LEU A CA 1
ATOM 2214 C C . LEU A 1 292 ? -8.045 -8.357 15.142 1.00 33.78 292 LEU A C 1
ATOM 2216 O O . LEU A 1 292 ? -8.326 -9.127 14.222 1.00 33.78 292 LEU A O 1
ATOM 2220 N N . PRO A 1 293 ? -6.767 -8.090 15.448 1.00 34.84 293 PRO A N 1
ATOM 2221 C CA . PRO A 1 293 ? -5.725 -8.953 14.923 1.00 34.84 293 PRO A CA 1
ATOM 2222 C C . PRO A 1 293 ? -5.860 -10.317 15.618 1.00 34.84 293 PRO A C 1
ATOM 2224 O O . PRO A 1 293 ? -6.071 -10.371 16.838 1.00 34.84 293 PRO A O 1
ATOM 2227 N N . PRO A 1 294 ? -5.717 -11.429 14.895 1.00 31.34 294 PRO A N 1
ATOM 2228 C CA . PRO A 1 294 ? -5.577 -12.726 15.528 1.00 31.34 294 PRO A CA 1
ATOM 2229 C C . PRO A 1 294 ? -4.292 -12.740 16.360 1.00 31.34 294 PRO A C 1
ATOM 2231 O O . PRO A 1 294 ? -3.217 -12.335 15.907 1.00 31.34 294 PRO A O 1
ATOM 2234 N N . GLY A 1 295 ? -4.395 -13.207 17.602 1.00 35.41 295 GLY A N 1
ATOM 2235 C CA . GLY A 1 295 ? -3.232 -13.550 18.403 1.00 35.41 295 GLY A CA 1
ATOM 2236 C C . GLY A 1 295 ? -2.585 -14.805 17.834 1.00 35.41 295 GLY A C 1
ATOM 2237 O O . GLY A 1 295 ? -2.983 -15.888 18.230 1.00 35.41 295 GLY A O 1
ATOM 2238 N N . ASN A 1 296 ? -1.650 -14.648 16.891 1.00 30.91 296 ASN A N 1
ATOM 2239 C CA . ASN A 1 296 ? -0.482 -15.514 16.676 1.00 30.91 296 ASN A CA 1
ATOM 2240 C C . ASN A 1 296 ? 0.267 -15.127 15.392 1.00 30.91 296 ASN A C 1
ATOM 2242 O O . ASN A 1 296 ? 0.126 -15.757 14.354 1.00 30.91 296 ASN A O 1
ATOM 2246 N N . HIS A 1 297 ? 1.171 -14.155 15.504 1.00 28.56 297 HIS A N 1
ATOM 2247 C CA . HIS A 1 297 ? 2.422 -14.208 14.754 1.00 28.56 297 HIS A CA 1
ATOM 2248 C C . HIS A 1 297 ? 3.582 -13.941 15.724 1.00 28.56 297 HIS A C 1
ATOM 2250 O O . HIS A 1 297 ? 3.520 -13.044 16.569 1.00 28.56 297 HIS A O 1
ATOM 2256 N N . HIS A 1 298 ? 4.611 -14.784 15.601 1.00 32.50 298 HIS A N 1
ATOM 2257 C CA . HIS A 1 298 ? 5.863 -14.873 16.366 1.00 32.50 298 HIS A CA 1
ATOM 2258 C C . HIS A 1 298 ? 5.796 -15.673 17.685 1.00 32.50 298 HIS A C 1
ATOM 2260 O O . HIS A 1 298 ? 5.289 -15.175 18.688 1.00 32.50 298 HIS A O 1
ATOM 2266 N N . SER A 1 299 ? 6.407 -16.862 17.723 1.00 28.11 299 SER A N 1
ATOM 2267 C CA . SER A 1 299 ? 6.692 -17.661 18.937 1.00 28.11 299 SER A CA 1
ATOM 2268 C C . SER A 1 299 ? 8.128 -18.216 18.887 1.00 28.11 299 SER A C 1
ATOM 2270 O O . SER A 1 299 ? 8.575 -18.454 17.762 1.00 28.11 299 SER A O 1
ATOM 2272 N N . PRO A 1 300 ? 8.822 -18.521 20.022 1.00 40.59 300 PRO A N 1
ATOM 2273 C CA . PRO A 1 300 ? 8.517 -18.276 21.460 1.00 40.59 300 PRO A CA 1
ATOM 2274 C C . PRO A 1 300 ? 9.732 -17.728 22.298 1.00 40.59 300 PRO A C 1
ATOM 2276 O O . PRO A 1 300 ? 10.810 -17.559 21.736 1.00 40.59 300 PRO A O 1
ATOM 2279 N N . PRO A 1 301 ? 9.668 -17.551 23.648 1.00 46.69 301 PRO A N 1
ATOM 2280 C CA . PRO A 1 301 ? 8.613 -16.968 24.497 1.00 46.69 301 PRO A CA 1
ATOM 2281 C C . PRO A 1 301 ? 9.132 -15.895 25.507 1.00 46.69 301 PRO A C 1
ATOM 2283 O O . PRO A 1 301 ? 10.225 -16.015 26.045 1.00 46.69 301 PRO A O 1
ATOM 2286 N N . ALA A 1 302 ? 8.307 -14.884 25.829 1.00 26.77 302 ALA A N 1
ATOM 2287 C CA . ALA A 1 302 ? 8.128 -14.282 27.170 1.00 26.77 302 ALA A CA 1
ATOM 2288 C C . ALA A 1 302 ? 7.240 -13.019 27.076 1.00 26.77 302 ALA A C 1
ATOM 2290 O O . ALA A 1 302 ? 7.546 -12.102 26.318 1.00 26.77 302 ALA A O 1
ATOM 2291 N N . LYS A 1 303 ? 6.206 -12.951 27.926 1.00 27.09 303 LYS A N 1
ATOM 2292 C CA . LYS A 1 303 ? 5.266 -11.837 28.217 1.00 27.09 303 LYS A CA 1
ATOM 2293 C C . LYS A 1 303 ? 3.870 -11.892 27.548 1.00 27.09 303 LYS A C 1
ATOM 2295 O O . LYS A 1 303 ? 3.760 -12.298 26.390 1.00 27.09 303 LYS A O 1
ATOM 2300 N N . PRO A 1 304 ? 2.802 -11.464 28.263 1.00 30.89 304 PRO A N 1
ATOM 2301 C CA . PRO A 1 304 ? 1.407 -11.541 27.800 1.00 30.89 304 PRO A CA 1
ATOM 2302 C C . PRO A 1 304 ? 1.109 -10.514 26.679 1.00 30.89 304 PRO A C 1
ATOM 2304 O O . PRO A 1 304 ? 1.649 -9.406 26.700 1.00 30.89 304 PRO A O 1
ATOM 2307 N N . ARG A 1 305 ? 0.264 -10.863 25.690 1.00 33.22 305 ARG A N 1
ATOM 2308 C CA . ARG A 1 305 ? -0.104 -10.066 24.478 1.00 33.22 305 ARG A CA 1
ATOM 2309 C C . ARG A 1 305 ? -1.634 -9.819 24.480 1.00 33.22 305 ARG A C 1
ATOM 2311 O O . ARG A 1 305 ? -2.340 -10.770 24.786 1.00 33.22 305 ARG A O 1
ATOM 2318 N N . ARG A 1 306 ? -2.236 -8.615 24.357 1.00 33.62 306 ARG A N 1
ATOM 2319 C CA . ARG A 1 306 ? -2.260 -7.460 23.399 1.00 33.62 306 ARG A CA 1
ATOM 2320 C C . ARG A 1 306 ? -3.203 -7.622 22.178 1.00 33.62 306 ARG A C 1
ATOM 2322 O O . ARG A 1 306 ? -2.954 -8.473 21.336 1.00 33.62 306 ARG A O 1
ATOM 2329 N N . ALA A 1 307 ? -4.207 -6.736 22.043 1.00 28.45 307 ALA A N 1
ATOM 2330 C CA . ALA A 1 307 ? -5.086 -6.566 20.865 1.00 28.45 307 ALA A CA 1
ATOM 2331 C C . ALA A 1 307 ? -4.665 -5.334 20.034 1.00 28.45 307 ALA A C 1
ATOM 2333 O O . ALA A 1 307 ? -4.476 -4.270 20.590 1.00 28.45 307 ALA A O 1
ATOM 2334 N N . GLN A 1 308 ? -4.467 -5.447 18.721 1.00 30.67 308 GLN A N 1
ATOM 2335 C CA . GLN A 1 308 ? -3.616 -4.540 17.919 1.00 30.67 308 GLN A CA 1
ATOM 2336 C C . GLN A 1 308 ? -4.244 -4.167 16.553 1.00 30.67 308 GLN A C 1
ATOM 2338 O O . GLN A 1 308 ? -4.236 -4.955 15.619 1.00 30.67 308 GLN A O 1
ATOM 2343 N N . ILE A 1 309 ? -4.709 -2.937 16.363 1.00 30.00 309 ILE A N 1
ATOM 2344 C CA . ILE A 1 309 ? -4.964 -2.405 15.009 1.00 30.00 309 ILE A CA 1
ATOM 2345 C C . ILE A 1 309 ? -3.615 -1.873 14.487 1.00 30.00 309 ILE A C 1
ATOM 2347 O O . ILE A 1 309 ? -2.991 -1.080 15.179 1.00 30.00 309 ILE A O 1
ATOM 2351 N N . CYS A 1 310 ? -3.118 -2.406 13.360 1.00 23.81 310 CYS A N 1
ATOM 2352 C CA . CYS A 1 310 ? -1.845 -2.105 12.663 1.00 23.81 310 CYS A CA 1
ATOM 2353 C C . CYS A 1 310 ? -0.851 -1.153 13.377 1.00 23.81 310 CYS A C 1
ATOM 2355 O O . CYS A 1 310 ? -1.093 0.046 13.488 1.00 23.81 310 CYS A O 1
ATOM 2357 N N . ARG A 1 311 ? 0.308 -1.684 13.806 1.00 22.84 311 ARG A N 1
ATOM 2358 C CA . ARG A 1 311 ? 1.431 -0.876 14.328 1.00 22.84 311 ARG A CA 1
ATOM 2359 C C . ARG A 1 311 ? 1.982 0.052 13.236 1.00 22.84 311 ARG A C 1
ATOM 2361 O O . ARG A 1 311 ? 2.104 -0.385 12.095 1.00 22.84 311 ARG A O 1
ATOM 2368 N N . CYS A 1 312 ? 2.301 1.288 13.630 1.00 28.25 312 CYS A N 1
ATOM 2369 C CA . CYS A 1 312 ? 3.137 2.230 12.883 1.00 28.25 312 CYS A CA 1
ATOM 2370 C C . CYS A 1 312 ? 4.514 1.636 12.572 1.00 28.25 312 CYS A C 1
ATOM 2372 O O . CYS A 1 312 ? 5.038 0.930 13.468 1.00 28.25 312 CYS A O 1
#

Mean predicted aligned error: 14.03 Å

Nearest PDB structures (foldseek):
  8erb-assembly6_I  TM=6.595E-01  e=2.758E-26  Fusarium fujikuroi
  8erb-assembly5_F  TM=6.587E-01  e=1.361E-25  Fusarium fujikuroi
  8eqw-assembly3_E  TM=6.519E-01  e=5.969E-25  Fusarium fujikuroi
  8eqw-assembly4_D  TM=6.612E-01  e=1.730E-24  Fusarium fujikuroi
  8eqw-assembly2_B  TM=6.619E-01  e=1.631E-24  Fusarium fujikuroi

Foldseek 3Di:
DDLVVLLQPWLDDADPPPRHRDDDDPPDFADDAPDPVSLVCCVLVVDPDTGGVVQDDSSQSRVFRSVCVSVVHPTGGDDPFPVCVVVCVVVVPDDDDDCLQFDVVVVPDQKDKDFLCFLLLQANPATDIDIDGSLPDPCPVPCVVCVVQAFQDVVVVGDRQCVPPNSCSVVVCCVPPCCVVTVPDDDPVRVVSSVVSNVCSNVQFVVLQVVQVVVQVVLCPDPQWDDKAFCLDPPHPNVVVSCVGGVSRGTNDIDTHGPPPDVVVVVVQVPDDQEDEDPGHHHDDSHHYDDFDNPDDDDDDDDDDDTDDDDD

Solvent-accessible surface area (backbone atoms only — not comparable to full-atom values): 18455 Å² total; per-residue (Å²): 131,56,59,75,57,33,73,72,49,42,58,56,77,56,42,90,88,80,60,38,76,61,88,64,82,70,92,57,61,70,56,84,62,95,44,74,63,56,46,53,31,42,78,54,64,75,43,89,77,67,61,36,41,93,84,42,41,74,50,51,49,24,52,15,43,19,52,9,57,56,74,70,49,95,64,55,80,81,59,100,39,74,64,51,48,54,48,48,61,50,54,78,74,56,78,94,81,49,72,90,45,35,54,56,57,84,75,71,42,46,70,47,78,44,65,35,31,22,53,41,22,25,68,73,80,49,81,47,69,50,79,46,68,61,49,71,63,65,59,70,87,39,30,91,81,34,45,90,38,60,38,61,35,75,95,59,84,46,45,28,33,44,76,77,46,44,56,44,20,64,60,49,45,46,52,69,45,56,39,62,76,66,62,79,68,80,53,70,67,46,52,49,53,32,52,63,18,44,79,47,27,62,67,50,47,53,54,33,20,54,50,37,48,53,51,48,52,54,47,60,74,32,88,59,39,71,48,61,52,38,40,58,42,92,86,29,94,44,27,70,57,30,36,76,55,25,75,47,47,47,46,65,63,63,24,50,24,48,58,72,47,70,67,43,47,50,53,52,63,68,70,43,87,68,41,46,85,56,92,73,73,45,43,52,86,78,43,45,65,67,55,83,53,71,89,77,80,89,85,88,90,87,84,94,83,88,46,52,39,81,84,127

Sequence (312 aa):
MKRETIALHAGFKSDPTTRAATTPIYQTTSYTFDDTQHGADLFDLKVQGNIYTRIMNPTNAVLEERMAQVEGGIGALAVASGMSAITYALQTICTVGTPFLCRPIEHGADIVIHSLTKYLGGHGTTVAGVVVDSGKFDWKANADKFPMLNEPDPSYHGVVYTEALGAAAFIGRCRVIPLRNTGAALSPFNAFLIMQGIETAALRMERHCENAQKVAQFLQDHPSVEWVNYAGLANSPFRATCEKICGGKASGILSFGIKGGRDAGARFIDALDMVLRLVNPGQHWRRQIPCLPPGNHHSPPAKPRRAQICRC